Protein AF-A0A1E5WAN1-F1 (afdb_monomer)

Solvent-accessible surface area (backbone atoms only — not comparable to full-atom values): 12871 Å² total; per-residue (Å²): 108,74,72,58,58,69,66,59,82,78,87,83,89,83,81,78,90,82,65,56,76,66,57,52,52,53,52,49,51,52,51,54,52,52,52,52,51,51,52,51,51,53,49,54,51,49,53,53,51,55,49,53,49,52,52,51,49,50,56,49,60,66,46,46,59,60,50,54,54,50,53,50,51,52,50,50,53,50,51,52,53,50,51,53,49,51,52,52,53,53,51,49,52,51,53,52,50,53,50,54,52,51,52,49,52,56,55,53,70,70,60,84,78,80,87,79,92,76,89,83,82,91,80,91,84,88,78,82,86,85,91,84,92,83,92,85,93,85,91,91,81,85,87,76,84,82,71,86,83,81,85,85,83,89,84,91,81,82,91,78,90,58,96,67,59,78,69,51,70,82,46,33,6,74,86,74,63,75,42,64,40,78,44,73,51,80,92,56,88,80,46,38,28,20,94,88,108

Structure (mmCIF, N/CA/C/O backbone):
data_AF-A0A1E5WAN1-F1
#
_entry.id   AF-A0A1E5WAN1-F1
#
loop_
_atom_site.group_PDB
_atom_site.id
_atom_site.type_symbol
_atom_site.label_atom_id
_atom_site.label_alt_id
_atom_site.label_comp_id
_atom_site.label_asym_id
_atom_site.label_entity_id
_atom_site.label_seq_id
_atom_site.pdbx_PDB_ins_code
_atom_site.Cartn_x
_atom_site.Cartn_y
_atom_site.Cartn_z
_atom_site.occupancy
_atom_site.B_iso_or_equiv
_atom_site.auth_seq_id
_atom_site.auth_comp_id
_atom_site.auth_asym_id
_atom_site.auth_atom_id
_atom_site.pdbx_PDB_model_num
ATOM 1 N N . LEU A 1 1 ? -2.969 -9.216 35.213 1.00 51.25 1 LEU A N 1
ATOM 2 C CA . LEU A 1 1 ? -2.401 -8.823 36.526 1.00 51.25 1 LEU A CA 1
ATOM 3 C C . LEU A 1 1 ? -3.118 -7.622 37.157 1.00 51.25 1 LEU A C 1
ATOM 5 O O . LEU A 1 1 ? -3.708 -7.808 38.210 1.00 51.25 1 LEU A O 1
ATOM 9 N N . LEU A 1 2 ? -3.191 -6.450 36.512 1.00 51.94 2 LEU A N 1
ATOM 10 C CA . LEU A 1 2 ? -3.879 -5.254 37.057 1.00 51.94 2 LEU A CA 1
ATOM 11 C C . LEU A 1 2 ? -5.378 -5.450 37.383 1.00 51.94 2 LEU A C 1
ATOM 13 O O . LEU A 1 2 ? -5.850 -4.990 38.417 1.00 51.94 2 LEU A O 1
ATOM 17 N N . VAL A 1 3 ? -6.119 -6.199 36.559 1.00 60.06 3 VAL A N 1
ATOM 18 C CA . VAL A 1 3 ? -7.541 -6.521 36.822 1.00 60.06 3 VAL A CA 1
ATOM 19 C C . VAL A 1 3 ? -7.712 -7.471 38.018 1.00 60.06 3 VAL A C 1
ATOM 21 O O . VAL A 1 3 ? -8.696 -7.378 38.746 1.00 60.06 3 VAL A O 1
ATOM 24 N N . PHE A 1 4 ? -6.740 -8.356 38.256 1.00 53.84 4 PHE A N 1
ATOM 25 C CA . PHE A 1 4 ? -6.752 -9.294 39.384 1.00 53.84 4 PHE A CA 1
ATOM 26 C C . PHE A 1 4 ? -6.493 -8.571 40.714 1.00 53.84 4 PHE A C 1
ATOM 28 O O . PHE A 1 4 ? -7.180 -8.833 41.697 1.00 53.84 4 PHE A O 1
ATOM 35 N N . LEU A 1 5 ? -5.582 -7.591 40.713 1.00 57.91 5 LEU A N 1
ATOM 36 C CA . LEU A 1 5 ? -5.298 -6.735 41.870 1.00 57.91 5 LEU A CA 1
ATOM 37 C C . LEU A 1 5 ? -6.470 -5.801 42.221 1.00 57.91 5 LEU A C 1
ATOM 39 O O . LEU A 1 5 ? -6.699 -5.525 43.391 1.00 57.91 5 LEU A O 1
ATOM 43 N N . LEU A 1 6 ? -7.276 -5.366 41.242 1.00 57.50 6 LEU A N 1
ATOM 44 C CA . LEU A 1 6 ? -8.512 -4.619 41.522 1.00 57.50 6 LEU A CA 1
ATOM 45 C C . LEU A 1 6 ? -9.607 -5.478 42.185 1.00 57.50 6 LEU A C 1
ATOM 47 O O . LEU A 1 6 ? -10.469 -4.930 42.872 1.00 57.50 6 LEU A O 1
ATOM 51 N N . LEU A 1 7 ? -9.611 -6.795 41.953 1.00 57.25 7 LEU A N 1
ATOM 52 C CA . LEU A 1 7 ? -10.608 -7.732 42.489 1.00 57.25 7 LEU A CA 1
ATOM 53 C C . LEU A 1 7 ? -10.261 -8.225 43.899 1.00 57.25 7 LEU A C 1
ATOM 55 O O . LEU A 1 7 ? -11.170 -8.455 44.697 1.00 57.25 7 LEU A O 1
ATOM 59 N N . ALA A 1 8 ? -8.972 -8.347 44.216 1.00 56.50 8 ALA A N 1
ATOM 60 C CA . ALA A 1 8 ? -8.479 -8.667 45.550 1.00 56.50 8 ALA A CA 1
ATOM 61 C C . ALA A 1 8 ? -8.521 -7.411 46.437 1.00 56.50 8 ALA A C 1
ATOM 63 O O . ALA A 1 8 ? -7.510 -6.785 46.733 1.00 56.50 8 ALA A O 1
ATOM 64 N N . GLY A 1 9 ? -9.729 -6.991 46.821 1.00 54.91 9 GLY A N 1
ATOM 65 C CA . GLY A 1 9 ? -9.935 -6.006 47.881 1.00 54.91 9 GLY A CA 1
ATOM 66 C C . GLY A 1 9 ? -9.522 -6.588 49.232 1.00 54.91 9 GLY A C 1
ATOM 67 O O . GLY A 1 9 ? -10.379 -6.932 50.042 1.00 54.91 9 GLY A O 1
ATOM 68 N N . GLU A 1 10 ? -8.222 -6.740 49.453 1.00 61.19 10 GLU A N 1
ATOM 69 C CA . GLU A 1 10 ? -7.638 -7.138 50.727 1.00 61.19 10 GLU A CA 1
ATOM 70 C C . GLU A 1 10 ? -7.257 -5.883 51.508 1.00 61.19 10 GLU A C 1
ATOM 72 O O . GLU A 1 10 ? -6.439 -5.078 51.074 1.00 61.19 10 GLU A O 1
ATOM 77 N N . GLY A 1 11 ? -7.881 -5.704 52.670 1.00 58.00 11 GLY A N 1
ATOM 78 C CA . GLY A 1 11 ? -7.476 -4.672 53.616 1.00 58.00 11 GLY A CA 1
ATOM 79 C C . GLY A 1 11 ? -8.650 -4.034 54.329 1.00 58.00 11 GLY A C 1
ATOM 80 O O . GLY A 1 11 ? -9.044 -2.930 53.979 1.00 58.00 11 GLY A O 1
ATOM 81 N N . SER A 1 12 ? -9.217 -4.727 55.323 1.00 53.56 12 SER A N 1
ATOM 82 C CA . SER A 1 12 ? -9.884 -4.119 56.492 1.00 53.56 12 SER A CA 1
ATOM 83 C C . SER A 1 12 ? -10.384 -5.221 57.432 1.00 53.56 12 SER A C 1
ATOM 85 O O . SER A 1 12 ? -11.588 -5.457 57.545 1.00 53.56 12 SER A O 1
ATOM 87 N N . SER A 1 13 ? -9.454 -5.922 58.088 1.00 54.72 13 SER A N 1
ATOM 88 C CA . SER A 1 13 ? -9.771 -7.004 59.038 1.00 54.72 13 SER A CA 1
ATOM 89 C C . SER A 1 13 ? -9.620 -6.605 60.513 1.00 54.72 13 SER A C 1
ATOM 91 O O . SER A 1 13 ? -9.754 -7.469 61.369 1.00 54.72 13 SER A O 1
ATOM 93 N N . GLN A 1 14 ? -9.363 -5.331 60.848 1.00 54.41 14 GLN A N 1
ATOM 94 C CA . GLN A 1 14 ? -9.006 -4.940 62.227 1.00 54.41 14 GLN A CA 1
ATOM 95 C C . GLN A 1 14 ? -9.981 -4.002 62.974 1.00 54.41 14 GLN A C 1
ATOM 97 O O . GLN A 1 14 ? -9.650 -3.570 64.068 1.00 54.41 14 GLN A O 1
ATOM 102 N N . LEU A 1 15 ? -11.201 -3.720 62.483 1.00 53.56 15 LEU A N 1
ATOM 103 C CA . LEU A 1 15 ? -12.140 -2.816 63.198 1.00 53.56 15 LEU A CA 1
ATOM 104 C C . LEU A 1 15 ? -13.419 -3.453 63.783 1.00 53.56 15 LEU A C 1
ATOM 106 O O . LEU A 1 15 ? -14.264 -2.742 64.315 1.00 53.56 15 LEU A O 1
ATOM 110 N N . ALA A 1 16 ? -13.591 -4.777 63.744 1.00 54.47 16 ALA A N 1
ATOM 111 C CA . ALA A 1 16 ? -14.867 -5.421 64.105 1.00 54.47 16 ALA A CA 1
ATOM 112 C C . ALA A 1 16 ? -14.923 -6.033 65.526 1.00 54.47 16 ALA A C 1
ATOM 114 O O . ALA A 1 16 ? -15.564 -7.068 65.710 1.00 54.47 16 ALA A O 1
ATOM 115 N N . ALA A 1 17 ? -14.252 -5.445 66.523 1.00 55.56 17 ALA A N 1
ATOM 116 C CA . ALA A 1 17 ? -14.208 -5.995 67.889 1.00 55.56 17 ALA A CA 1
ATOM 117 C C . ALA A 1 17 ? -15.364 -5.541 68.814 1.00 55.56 17 ALA A C 1
ATOM 119 O O . ALA A 1 17 ? -15.494 -6.083 69.905 1.00 55.56 17 ALA A O 1
ATOM 120 N N . GLY A 1 18 ? -16.222 -4.597 68.393 1.00 59.31 18 GLY A N 1
ATOM 121 C CA . GLY A 1 18 ? -17.283 -4.023 69.247 1.00 59.31 18 GLY A CA 1
ATOM 122 C C . GLY A 1 18 ? -18.697 -3.958 68.651 1.00 59.31 18 GLY A C 1
ATOM 123 O O . GLY A 1 18 ? -19.560 -3.321 69.241 1.00 59.31 18 GLY A O 1
ATOM 124 N N . ALA A 1 19 ? -18.948 -4.568 67.488 1.00 62.84 19 ALA A N 1
ATOM 125 C CA . ALA A 1 19 ? -20.240 -4.494 66.793 1.00 62.84 19 ALA A CA 1
ATOM 126 C C . ALA A 1 19 ? -21.168 -5.664 67.176 1.00 62.84 19 ALA A C 1
ATOM 128 O O . ALA A 1 19 ? -20.695 -6.798 67.312 1.00 62.84 19 ALA A O 1
ATOM 129 N N . SER A 1 20 ? -22.477 -5.410 67.318 1.00 77.94 20 SER A N 1
ATOM 130 C CA . SER A 1 20 ? -23.472 -6.458 67.593 1.00 77.94 20 SER A CA 1
ATOM 131 C C . SER A 1 20 ? -23.489 -7.504 66.464 1.00 77.94 20 SER A C 1
ATOM 133 O O . SER A 1 20 ? -23.112 -7.202 65.330 1.00 77.94 20 SER A O 1
ATOM 135 N N . SER A 1 21 ? -23.913 -8.746 66.738 1.00 79.38 21 SER A N 1
ATOM 136 C CA . SER A 1 21 ? -23.963 -9.809 65.711 1.00 79.38 21 SER A CA 1
ATOM 137 C C . SER A 1 21 ? -24.711 -9.368 64.442 1.00 79.38 21 SER A C 1
ATOM 139 O O . SER A 1 21 ? -24.259 -9.661 63.339 1.00 79.38 21 SER A O 1
ATOM 141 N N . GLY A 1 22 ? -25.794 -8.593 64.587 1.00 81.88 22 GLY A N 1
ATOM 142 C CA . GLY A 1 22 ? -26.570 -8.073 63.457 1.00 81.88 22 GLY A CA 1
ATOM 143 C C . GLY A 1 22 ? -25.838 -7.009 62.626 1.00 81.88 22 GLY A C 1
ATOM 144 O O . GLY A 1 22 ? -25.968 -6.978 61.402 1.00 81.88 22 GLY A O 1
ATOM 145 N N . ASP A 1 23 ? -25.002 -6.177 63.249 1.00 84.94 23 ASP A N 1
ATOM 146 C CA . ASP A 1 23 ? -24.212 -5.157 62.539 1.00 84.94 23 ASP A CA 1
ATOM 147 C C . ASP A 1 23 ? -23.089 -5.781 61.695 1.00 84.94 23 ASP A C 1
ATOM 149 O O . ASP A 1 23 ? -22.698 -5.258 60.650 1.00 84.94 23 ASP A O 1
ATOM 153 N N . ARG A 1 24 ? -22.569 -6.938 62.120 1.00 85.44 24 ARG A N 1
ATOM 154 C CA . ARG A 1 24 ? -21.531 -7.672 61.377 1.00 85.44 24 ARG A CA 1
ATOM 155 C C . ARG A 1 24 ? -22.108 -8.345 60.132 1.00 85.44 24 ARG A C 1
ATOM 157 O O . ARG A 1 24 ? -21.486 -8.274 59.069 1.00 85.44 24 ARG A O 1
ATOM 164 N N . ASP A 1 25 ? -23.302 -8.921 60.240 1.00 89.56 25 ASP A N 1
ATOM 165 C CA . ASP A 1 25 ? -23.989 -9.585 59.126 1.00 89.56 25 ASP A CA 1
ATOM 166 C C . ASP A 1 25 ? -24.449 -8.586 58.057 1.00 89.56 25 ASP A C 1
ATOM 168 O O . ASP A 1 25 ? -24.251 -8.807 56.858 1.00 89.56 25 ASP A O 1
ATOM 172 N N . THR A 1 26 ? -24.987 -7.437 58.475 1.00 91.06 26 THR A N 1
ATOM 173 C CA . THR A 1 26 ? -25.382 -6.356 57.554 1.00 91.06 26 THR A CA 1
ATOM 174 C C . THR A 1 26 ? -24.179 -5.773 56.812 1.00 91.06 26 THR A C 1
ATOM 176 O O . THR A 1 26 ? -24.228 -5.587 55.592 1.00 91.06 26 THR A O 1
ATOM 179 N N . LEU A 1 27 ? -23.057 -5.558 57.505 1.00 90.75 27 LEU A N 1
ATOM 180 C CA . LEU A 1 27 ? -21.816 -5.073 56.901 1.00 90.75 27 LEU A CA 1
ATOM 181 C C . LEU A 1 27 ? -21.216 -6.083 55.910 1.00 90.75 27 LEU A C 1
ATOM 183 O O . LEU A 1 27 ? -20.713 -5.689 54.852 1.00 90.75 27 LEU A O 1
ATOM 187 N N . LEU A 1 28 ? -21.291 -7.386 56.202 1.00 91.56 28 LEU A N 1
ATOM 188 C CA . LEU A 1 28 ? -20.877 -8.431 55.264 1.00 91.56 28 LEU A CA 1
ATOM 189 C C . LEU A 1 28 ? -21.785 -8.452 54.025 1.00 91.56 28 LEU A C 1
ATOM 191 O O . LEU A 1 28 ? -21.285 -8.481 52.897 1.00 91.56 28 LEU A O 1
ATOM 195 N N . ALA A 1 29 ? -23.104 -8.359 54.209 1.00 92.69 29 ALA A N 1
ATOM 196 C CA . ALA A 1 29 ? -24.064 -8.296 53.111 1.00 92.69 29 ALA A CA 1
ATOM 197 C C . ALA A 1 29 ? -23.782 -7.098 52.186 1.00 92.69 29 ALA A C 1
ATOM 199 O O . ALA A 1 29 ? -23.624 -7.284 50.977 1.00 92.69 29 ALA A O 1
ATOM 200 N N . LEU A 1 30 ? -23.590 -5.899 52.744 1.00 93.19 30 LEU A N 1
ATOM 201 C CA . LEU A 1 30 ? -23.217 -4.689 51.998 1.00 93.19 30 LEU A CA 1
ATOM 202 C C . LEU A 1 30 ? -21.913 -4.871 51.203 1.00 93.19 30 LEU A C 1
ATOM 204 O O . LEU A 1 30 ? -21.869 -4.561 50.010 1.00 93.19 30 LEU A O 1
ATOM 208 N N . LYS A 1 31 ? -20.868 -5.445 51.815 1.00 92.62 31 LYS A N 1
ATOM 209 C CA . LYS A 1 31 ? -19.593 -5.737 51.130 1.00 92.62 31 LYS A CA 1
ATOM 210 C C . LYS A 1 31 ? -19.766 -6.711 49.965 1.00 92.62 31 LYS A C 1
ATOM 212 O O . LYS A 1 31 ? -19.189 -6.499 48.896 1.00 92.62 31 LYS A O 1
ATOM 217 N N . THR A 1 32 ? -20.565 -7.766 50.133 1.00 94.56 32 THR A N 1
ATOM 218 C CA . THR A 1 32 ? -20.807 -8.734 49.049 1.00 94.56 32 THR A CA 1
ATOM 219 C C . THR A 1 32 ? -21.579 -8.113 47.886 1.00 94.56 32 THR A C 1
ATOM 221 O O . THR A 1 32 ? -21.249 -8.376 46.728 1.00 94.56 32 THR A O 1
ATOM 224 N N . VAL A 1 33 ? -22.558 -7.247 48.165 1.00 94.00 33 VAL A N 1
ATOM 225 C CA . VAL A 1 33 ? -23.310 -6.515 47.136 1.00 94.00 33 VAL A CA 1
ATOM 226 C C . VAL A 1 33 ? -22.396 -5.541 46.390 1.00 94.00 33 VAL A C 1
ATOM 228 O O . VAL A 1 33 ? -22.379 -5.558 45.159 1.00 94.00 33 VAL A O 1
ATOM 231 N N . ALA A 1 34 ? -21.566 -4.773 47.103 1.00 94.19 34 ALA A N 1
ATOM 232 C CA . ALA A 1 34 ? -20.591 -3.863 46.499 1.00 94.19 34 ALA A CA 1
ATOM 233 C C . ALA A 1 34 ? -19.568 -4.602 45.615 1.00 94.19 34 ALA A C 1
ATOM 235 O O . ALA A 1 34 ? -19.303 -4.189 44.484 1.00 94.19 34 ALA A O 1
ATOM 236 N N . SER A 1 35 ? -19.044 -5.743 46.079 1.00 94.00 35 SER A N 1
ATOM 237 C CA . SER A 1 35 ? -18.129 -6.589 45.299 1.00 94.00 35 SER A CA 1
ATOM 238 C C . SER A 1 35 ? -18.791 -7.144 44.029 1.00 94.00 35 SER A C 1
ATOM 240 O O . SER A 1 35 ? -18.214 -7.076 42.940 1.00 94.00 35 SER A O 1
ATOM 242 N N . ARG A 1 36 ? -20.044 -7.617 44.118 1.00 96.12 36 ARG A N 1
ATOM 243 C CA . ARG A 1 36 ? -20.811 -8.077 42.945 1.00 96.12 36 ARG A CA 1
ATOM 244 C C . ARG A 1 36 ? -21.082 -6.946 41.953 1.00 96.12 36 ARG A C 1
ATOM 246 O O . ARG A 1 36 ? -20.956 -7.177 40.751 1.00 96.12 36 ARG A O 1
ATOM 253 N N . ALA A 1 37 ? -21.427 -5.749 42.427 1.00 95.00 37 ALA A N 1
ATOM 254 C CA . ALA A 1 37 ? -21.648 -4.583 41.574 1.00 95.00 37 ALA A CA 1
ATOM 255 C C . ALA A 1 37 ? -20.367 -4.194 40.818 1.00 95.00 37 ALA A C 1
ATOM 257 O O . ALA A 1 37 ? -20.388 -4.087 39.591 1.00 95.00 37 ALA A O 1
ATOM 258 N N . ARG A 1 38 ? -19.229 -4.110 41.522 1.00 95.38 38 ARG A N 1
ATOM 259 C CA . ARG A 1 38 ? -17.917 -3.837 40.914 1.00 95.38 38 ARG A CA 1
ATOM 260 C C . ARG A 1 38 ? -17.530 -4.902 39.890 1.00 95.38 38 ARG A C 1
ATOM 262 O O . ARG A 1 38 ? -17.105 -4.563 38.791 1.00 95.38 38 ARG A O 1
ATOM 269 N N . LYS A 1 39 ? -17.733 -6.188 40.202 1.00 96.50 39 LYS A N 1
ATOM 270 C CA . LYS A 1 39 ? -17.458 -7.290 39.266 1.00 96.50 39 LYS A CA 1
ATOM 271 C C . LYS A 1 39 ? -18.295 -7.175 37.991 1.00 96.50 39 LYS A C 1
ATOM 273 O O . LYS A 1 39 ? -17.742 -7.314 36.905 1.00 96.50 39 LYS A O 1
ATOM 278 N N . ARG A 1 40 ? -19.595 -6.882 38.107 1.00 96.75 40 ARG A N 1
ATOM 279 C CA . ARG A 1 40 ? -20.484 -6.672 36.950 1.00 96.75 40 ARG A CA 1
ATOM 280 C C . ARG A 1 40 ? -20.050 -5.471 36.112 1.00 96.75 40 ARG A C 1
ATOM 282 O O . ARG A 1 40 ? -20.015 -5.578 34.892 1.00 96.75 40 ARG A O 1
ATOM 289 N N . GLN A 1 41 ? -19.660 -4.369 36.751 1.00 96.69 41 GLN A N 1
ATOM 290 C CA . GLN A 1 41 ? -19.143 -3.191 36.056 1.00 96.69 41 GLN A CA 1
ATOM 291 C C . GLN A 1 41 ? -17.843 -3.504 35.303 1.00 96.69 41 GLN A C 1
ATOM 293 O O . GLN A 1 41 ? -17.733 -3.198 34.120 1.00 96.69 41 GLN A O 1
ATOM 298 N N . CYS A 1 42 ? -16.882 -4.178 35.943 1.00 96.75 42 CYS A N 1
ATOM 299 C CA . CYS A 1 42 ? -15.645 -4.598 35.286 1.00 96.75 42 CYS A CA 1
ATOM 300 C C . CYS A 1 42 ? -15.907 -5.567 34.125 1.00 96.75 42 CYS A C 1
ATOM 302 O O . CYS A 1 42 ? -15.280 -5.437 33.080 1.00 96.75 42 CYS A O 1
ATOM 304 N N . GLN A 1 43 ? -16.837 -6.512 34.283 1.00 97.88 43 GLN A N 1
ATOM 305 C CA . GLN A 1 43 ? -17.231 -7.430 33.212 1.00 97.88 43 GLN A CA 1
ATOM 306 C C . GLN A 1 43 ? -17.866 -6.685 32.036 1.00 97.88 43 GLN A C 1
ATOM 308 O O . GLN A 1 43 ? -17.476 -6.925 30.899 1.00 97.88 43 GLN A O 1
ATOM 313 N N . ALA A 1 44 ? -18.779 -5.746 32.294 1.00 97.75 44 ALA A N 1
ATOM 314 C CA . ALA A 1 44 ? -19.397 -4.938 31.248 1.00 97.75 44 ALA A CA 1
ATOM 315 C C . ALA A 1 44 ? -18.351 -4.123 30.469 1.00 97.75 44 ALA A C 1
ATOM 317 O O . ALA A 1 44 ? -18.332 -4.161 29.240 1.00 97.75 44 ALA A O 1
ATOM 318 N N . LEU A 1 45 ? -17.431 -3.457 31.177 1.00 97.94 45 LEU A N 1
ATOM 319 C CA . LEU A 1 45 ? -16.330 -2.718 30.554 1.00 97.94 45 LEU A CA 1
ATOM 320 C C . LEU A 1 45 ? -15.402 -3.641 29.753 1.00 97.94 45 LEU A C 1
ATOM 322 O O . LEU A 1 45 ? -15.040 -3.310 28.627 1.00 97.94 45 LEU A O 1
ATOM 326 N N . ALA A 1 46 ? -15.062 -4.817 30.288 1.00 97.88 46 ALA A N 1
ATOM 327 C CA . ALA A 1 46 ? -14.238 -5.800 29.589 1.00 97.88 46 ALA A CA 1
ATOM 328 C C . ALA A 1 46 ? -14.921 -6.327 28.317 1.00 97.88 46 ALA A C 1
ATOM 330 O O . ALA A 1 46 ? -14.263 -6.474 27.291 1.00 97.88 46 ALA A O 1
ATOM 331 N N . CYS A 1 47 ? -16.235 -6.568 28.348 1.00 98.00 47 CYS A N 1
ATOM 332 C CA . CYS A 1 47 ? -16.998 -6.984 27.172 1.00 98.00 47 CYS A CA 1
ATOM 333 C C . CYS A 1 47 ? -16.993 -5.912 26.076 1.00 98.00 47 CYS A C 1
ATOM 335 O O . CYS A 1 47 ? -16.776 -6.242 24.910 1.00 98.00 47 CYS A O 1
ATOM 337 N N . VAL A 1 48 ? -17.200 -4.641 26.442 1.00 98.25 48 VAL A N 1
ATOM 338 C CA . VAL A 1 48 ? -17.155 -3.519 25.491 1.00 98.25 48 VAL A CA 1
ATOM 339 C C . VAL A 1 48 ? -15.751 -3.367 24.906 1.00 98.25 48 VAL A C 1
ATOM 341 O O . VAL A 1 48 ? -15.611 -3.321 23.687 1.00 98.25 48 VAL A O 1
ATOM 344 N N . ALA A 1 49 ? -14.712 -3.372 25.747 1.00 98.25 49 ALA A N 1
ATOM 345 C CA . ALA A 1 49 ? -13.324 -3.287 25.298 1.00 98.25 49 ALA A CA 1
ATOM 346 C C . ALA A 1 49 ? -12.951 -4.446 24.360 1.00 98.25 49 ALA A C 1
ATOM 348 O O . ALA A 1 49 ? -12.386 -4.219 23.296 1.00 98.25 49 ALA A O 1
ATOM 349 N N . ALA A 1 50 ? -13.327 -5.682 24.701 1.00 98.19 50 ALA A N 1
ATOM 350 C CA . ALA A 1 50 ? -13.056 -6.848 23.866 1.00 98.19 50 ALA A CA 1
ATOM 351 C C . ALA A 1 50 ? -13.781 -6.789 22.513 1.00 98.19 50 ALA A C 1
ATOM 353 O O . ALA A 1 50 ? -13.248 -7.267 21.516 1.00 98.19 50 ALA A O 1
ATOM 354 N N . ARG A 1 51 ? -14.994 -6.223 22.462 1.00 98.38 51 ARG A N 1
ATOM 355 C CA . ARG A 1 51 ? -15.716 -6.039 21.197 1.00 98.38 51 ARG A CA 1
ATOM 356 C C . ARG A 1 51 ? -15.023 -5.004 20.312 1.00 98.38 51 ARG A C 1
ATOM 358 O O . ARG A 1 51 ? -14.774 -5.304 19.153 1.00 98.38 51 ARG A O 1
ATOM 365 N N . LEU A 1 52 ? -14.656 -3.855 20.877 1.00 98.62 52 LEU A N 1
ATOM 366 C CA . LEU A 1 52 ? -13.946 -2.800 20.151 1.00 98.62 52 LEU A CA 1
ATOM 367 C C . LEU A 1 52 ? -12.587 -3.276 19.628 1.00 98.62 52 LEU A C 1
ATOM 369 O O . LEU A 1 52 ? -12.245 -2.984 18.490 1.00 98.62 52 LEU A O 1
ATOM 373 N N . LEU A 1 53 ? 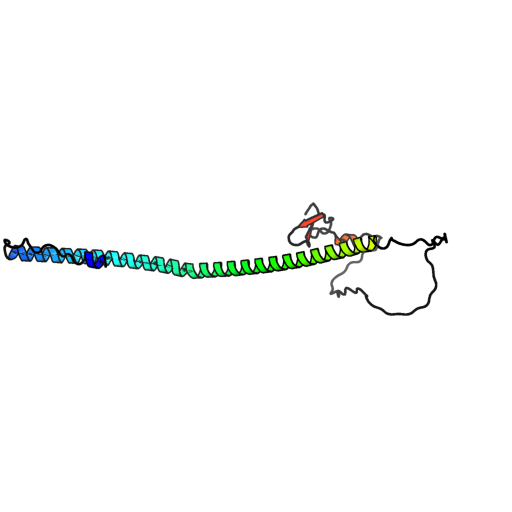-11.834 -4.043 20.425 1.00 98.44 53 LEU A N 1
ATOM 374 C CA . LEU A 1 53 ? -10.569 -4.629 19.974 1.00 98.44 53 LEU A CA 1
ATOM 375 C C . LEU A 1 53 ? -10.780 -5.551 18.773 1.00 98.44 53 LEU A C 1
ATOM 377 O O . LEU A 1 53 ? -10.103 -5.379 17.772 1.00 98.44 53 LEU A O 1
ATOM 381 N N . ARG A 1 54 ? -11.781 -6.441 18.814 1.00 98.50 54 ARG A N 1
ATOM 382 C CA . ARG A 1 54 ? -12.097 -7.314 17.671 1.00 98.50 54 ARG A CA 1
ATOM 383 C C . ARG A 1 54 ? -12.535 -6.544 16.426 1.00 98.50 54 ARG A C 1
ATOM 385 O O . ARG A 1 54 ? -12.196 -6.951 15.324 1.00 98.50 54 ARG A O 1
ATOM 392 N N . GLU A 1 55 ? -13.292 -5.460 16.587 1.00 98.62 55 GLU A N 1
ATOM 393 C CA . GLU A 1 55 ? -13.674 -4.587 15.470 1.00 98.62 55 GLU A CA 1
ATOM 394 C C . GLU A 1 55 ? -12.435 -3.925 14.848 1.00 98.62 55 GLU A C 1
ATOM 396 O O . GLU A 1 55 ? -12.263 -3.975 13.633 1.00 98.62 55 GLU A O 1
ATOM 401 N N . LYS A 1 56 ? -11.530 -3.376 15.671 1.00 98.56 56 LYS A N 1
ATOM 402 C CA . LYS A 1 56 ? -10.258 -2.814 15.191 1.00 98.56 56 LYS A CA 1
ATOM 403 C C . LYS A 1 56 ? -9.364 -3.877 14.545 1.00 98.56 56 LYS A C 1
ATOM 405 O O . LYS A 1 56 ? -8.792 -3.613 13.495 1.00 98.56 56 LYS A O 1
ATOM 410 N N . ASP A 1 57 ? -9.262 -5.068 15.130 1.00 98.44 57 ASP A N 1
ATOM 411 C CA . ASP A 1 57 ? -8.476 -6.173 14.573 1.00 98.44 57 ASP A CA 1
ATOM 412 C C . ASP A 1 57 ? -9.023 -6.598 13.205 1.00 98.44 57 ASP A C 1
ATOM 414 O O . ASP A 1 57 ? -8.252 -6.752 12.264 1.00 98.44 57 ASP A O 1
ATOM 418 N N . ALA A 1 58 ? -10.349 -6.683 13.049 1.00 98.38 58 ALA A N 1
ATOM 419 C CA . ALA A 1 58 ? -10.980 -6.984 11.766 1.00 98.38 58 ALA A CA 1
ATOM 420 C C . ALA A 1 58 ? -10.750 -5.881 10.716 1.00 98.38 58 ALA A C 1
ATOM 422 O O . ALA A 1 58 ? -10.515 -6.188 9.547 1.00 98.38 58 ALA A O 1
ATOM 423 N N . GLU A 1 59 ? -10.779 -4.602 11.113 1.00 98.38 59 GLU A N 1
ATOM 424 C CA . GLU A 1 59 ? -10.407 -3.482 10.234 1.00 98.38 59 GLU A CA 1
ATOM 425 C C . GLU A 1 59 ? -8.942 -3.591 9.773 1.00 98.38 59 GLU A C 1
ATOM 427 O O . GLU A 1 59 ? -8.646 -3.393 8.592 1.00 98.38 59 GLU A O 1
ATOM 432 N N . LEU A 1 60 ? -8.024 -3.949 10.680 1.00 98.19 60 LEU A N 1
ATOM 433 C CA . LEU A 1 60 ? -6.613 -4.167 10.350 1.00 98.19 60 LEU A CA 1
ATOM 434 C C . LEU A 1 60 ? -6.431 -5.373 9.423 1.00 98.19 60 LEU A C 1
ATOM 436 O O . LEU A 1 60 ? -5.715 -5.273 8.428 1.00 98.19 60 LEU A O 1
ATOM 440 N N . ASP A 1 61 ? -7.086 -6.493 9.718 1.00 98.38 61 ASP A N 1
ATOM 441 C CA . ASP A 1 61 ? -7.034 -7.711 8.909 1.00 98.38 61 ASP A CA 1
ATOM 442 C C . ASP A 1 61 ? -7.561 -7.470 7.491 1.00 98.38 61 ASP A C 1
ATOM 444 O O . ASP A 1 61 ? -6.961 -7.944 6.528 1.00 98.38 61 ASP A O 1
ATOM 448 N N . ALA A 1 62 ? -8.622 -6.671 7.340 1.00 98.31 62 ALA A N 1
ATOM 449 C CA . ALA A 1 62 ? -9.148 -6.279 6.036 1.00 98.31 62 ALA A CA 1
ATOM 450 C C . ALA A 1 62 ? -8.189 -5.358 5.254 1.00 98.31 62 ALA A C 1
ATOM 452 O O . ALA A 1 62 ? -8.135 -5.425 4.024 1.00 98.31 62 ALA A O 1
ATOM 453 N N . ALA A 1 63 ? -7.411 -4.516 5.941 1.00 98.31 63 ALA A N 1
ATOM 454 C CA . ALA A 1 63 ? -6.448 -3.610 5.311 1.00 98.31 63 ALA A CA 1
ATOM 455 C C . ALA A 1 63 ? -5.126 -4.296 4.904 1.00 98.31 63 ALA A C 1
ATOM 457 O O . ALA A 1 63 ? -4.500 -3.892 3.920 1.00 98.31 63 ALA A O 1
ATOM 458 N N . ARG A 1 64 ? -4.706 -5.349 5.620 1.00 98.44 64 ARG A N 1
ATOM 459 C CA . ARG A 1 64 ? -3.459 -6.100 5.363 1.00 98.44 64 ARG A CA 1
ATOM 460 C C . ARG A 1 64 ? -3.286 -6.628 3.932 1.00 98.44 64 ARG A C 1
ATOM 462 O O . ARG A 1 64 ? -2.215 -6.385 3.378 1.00 98.44 64 ARG A O 1
ATOM 469 N N . PRO A 1 65 ? -4.259 -7.316 3.300 1.00 98.62 65 PRO A N 1
ATOM 470 C CA . PRO A 1 65 ? -4.065 -7.843 1.948 1.00 98.62 65 PRO A CA 1
ATOM 471 C C . PRO A 1 65 ? -3.830 -6.719 0.936 1.00 98.62 65 PRO A C 1
ATOM 473 O O . PRO A 1 65 ? -2.928 -6.809 0.110 1.00 98.62 65 PRO A O 1
ATOM 476 N N . ARG A 1 66 ? -4.563 -5.604 1.057 1.00 98.19 66 ARG A N 1
ATOM 477 C CA . ARG A 1 66 ? -4.372 -4.445 0.178 1.00 98.19 66 ARG A CA 1
ATOM 478 C C . ARG A 1 66 ? -2.997 -3.804 0.360 1.00 98.19 66 ARG A C 1
ATOM 480 O O . ARG A 1 66 ? -2.414 -3.363 -0.626 1.00 98.19 66 ARG A O 1
ATOM 487 N N . ALA A 1 67 ? -2.489 -3.733 1.590 1.00 98.31 67 ALA A N 1
ATOM 488 C CA . ALA A 1 67 ? -1.136 -3.250 1.852 1.00 98.31 67 ALA A CA 1
ATOM 489 C C . ALA A 1 67 ? -0.079 -4.167 1.209 1.00 98.31 67 ALA A C 1
ATOM 491 O O . ALA A 1 67 ? 0.785 -3.675 0.486 1.00 98.31 67 ALA A O 1
ATOM 492 N N . ALA A 1 68 ? -0.209 -5.487 1.377 1.00 98.62 68 ALA A N 1
ATOM 493 C CA . ALA A 1 68 ? 0.697 -6.469 0.779 1.00 98.62 68 ALA A CA 1
ATOM 494 C C . ALA A 1 68 ? 0.701 -6.408 -0.762 1.00 98.62 68 ALA A C 1
ATOM 496 O O . ALA A 1 68 ? 1.765 -6.407 -1.380 1.00 98.62 68 ALA A O 1
ATOM 497 N N . ASP A 1 69 ? -0.472 -6.270 -1.388 1.00 98.62 69 ASP A N 1
ATOM 498 C CA . ASP A 1 69 ? -0.592 -6.108 -2.843 1.00 98.62 69 ASP A CA 1
ATOM 499 C C . ASP A 1 69 ? 0.126 -4.850 -3.351 1.00 98.62 69 ASP A C 1
ATOM 501 O O . ASP A 1 69 ? 0.721 -4.847 -4.431 1.00 98.62 69 ASP A O 1
ATOM 505 N N . LEU A 1 70 ? 0.049 -3.748 -2.599 1.00 98.81 70 LEU A N 1
ATOM 506 C CA . LEU A 1 70 ? 0.723 -2.501 -2.958 1.00 98.81 70 LEU A CA 1
ATOM 507 C C . LEU A 1 70 ? 2.243 -2.620 -2.803 1.00 98.81 70 LEU A C 1
ATOM 509 O O . LEU A 1 70 ? 2.971 -2.139 -3.669 1.00 98.81 70 LEU A O 1
ATOM 513 N N . GLU A 1 71 ? 2.727 -3.290 -1.759 1.00 98.81 71 GLU A N 1
ATOM 514 C CA . GLU A 1 71 ? 4.155 -3.575 -1.579 1.00 98.81 71 GLU A CA 1
ATOM 515 C C . GLU A 1 71 ? 4.715 -4.459 -2.700 1.00 98.81 71 GLU A C 1
ATOM 517 O O . GLU A 1 71 ? 5.809 -4.197 -3.205 1.00 98.81 71 GLU A O 1
ATOM 522 N N . GLU A 1 72 ? 3.958 -5.468 -3.139 1.00 98.81 72 GLU A N 1
ATOM 523 C CA . GLU A 1 72 ? 4.319 -6.303 -4.287 1.00 98.81 72 GLU A CA 1
ATOM 524 C C . GLU A 1 72 ? 4.456 -5.469 -5.565 1.00 98.81 72 GLU A C 1
ATOM 526 O O . GLU A 1 72 ? 5.484 -5.523 -6.240 1.00 98.81 72 GLU A O 1
ATOM 531 N N . ARG A 1 73 ? 3.460 -4.625 -5.856 1.00 98.75 73 ARG A N 1
ATOM 532 C CA . ARG A 1 73 ? 3.480 -3.728 -7.024 1.00 98.75 73 ARG A CA 1
ATOM 533 C C . ARG A 1 73 ? 4.644 -2.743 -6.974 1.00 98.75 73 ARG A C 1
ATOM 535 O O . ARG A 1 73 ? 5.271 -2.488 -7.999 1.00 98.75 73 ARG A O 1
ATOM 542 N N . LEU A 1 74 ? 4.957 -2.207 -5.794 1.00 98.88 74 LEU A N 1
ATOM 543 C CA . LEU A 1 74 ? 6.121 -1.341 -5.603 1.00 98.88 74 LEU A CA 1
ATOM 544 C C . LEU A 1 74 ? 7.426 -2.090 -5.883 1.00 98.88 74 LEU A C 1
ATOM 546 O O . LEU A 1 74 ? 8.315 -1.542 -6.535 1.00 98.88 74 LEU A O 1
ATOM 550 N N . ARG A 1 75 ? 7.541 -3.347 -5.442 1.00 98.88 75 ARG A N 1
ATOM 551 C CA . ARG A 1 75 ? 8.727 -4.173 -5.697 1.00 98.88 75 ARG A CA 1
ATOM 552 C C . ARG A 1 75 ? 8.895 -4.494 -7.180 1.00 98.88 75 ARG A C 1
ATOM 554 O O . ARG A 1 75 ? 10.008 -4.387 -7.688 1.00 98.88 75 ARG A O 1
ATOM 561 N N . GLN A 1 76 ? 7.806 -4.827 -7.871 1.00 98.88 76 GLN A N 1
ATOM 562 C CA . GLN A 1 76 ? 7.794 -5.068 -9.317 1.00 98.88 76 GLN A CA 1
ATOM 563 C C . GLN A 1 76 ? 8.229 -3.818 -10.088 1.00 98.88 76 GLN A C 1
ATOM 565 O O . GLN A 1 76 ? 9.201 -3.871 -10.838 1.00 98.88 76 GLN A O 1
ATOM 570 N N . ALA A 1 77 ? 7.609 -2.667 -9.813 1.00 98.81 77 ALA A N 1
ATOM 571 C CA . ALA A 1 77 ? 7.975 -1.400 -10.445 1.00 98.81 77 ALA A CA 1
ATOM 572 C C . ALA A 1 77 ? 9.438 -1.002 -10.165 1.00 98.81 77 ALA A C 1
ATOM 574 O O . ALA A 1 77 ? 10.131 -0.475 -11.039 1.00 98.81 77 ALA A O 1
ATOM 575 N N . ALA A 1 78 ? 9.943 -1.273 -8.956 1.00 98.75 78 ALA A N 1
ATOM 576 C CA . ALA A 1 78 ? 11.342 -1.033 -8.618 1.00 98.75 78 ALA A CA 1
ATOM 577 C C . ALA A 1 78 ? 12.296 -1.947 -9.406 1.00 98.75 78 ALA A C 1
ATOM 579 O O . ALA A 1 78 ? 13.317 -1.460 -9.900 1.00 98.75 78 ALA A O 1
ATOM 580 N N . ALA A 1 79 ? 11.967 -3.235 -9.546 1.00 98.88 79 ALA A N 1
ATOM 581 C CA . ALA A 1 79 ? 12.749 -4.199 -10.319 1.00 98.88 79 ALA A CA 1
ATOM 582 C C . ALA A 1 79 ? 12.764 -3.848 -11.815 1.00 98.88 79 ALA A C 1
ATOM 584 O O . ALA A 1 79 ? 13.833 -3.797 -12.423 1.00 98.88 79 ALA A O 1
ATOM 585 N N . GLU A 1 80 ? 11.609 -3.503 -12.387 1.00 98.81 80 GLU A N 1
ATOM 586 C CA . GLU A 1 80 ? 11.501 -3.001 -13.761 1.00 98.81 80 GLU A CA 1
ATOM 587 C C . GLU A 1 80 ? 12.348 -1.740 -13.948 1.00 98.81 80 GLU A C 1
ATOM 589 O O . GLU A 1 80 ? 13.167 -1.662 -14.862 1.00 98.81 80 GLU A O 1
ATOM 594 N N . GLY A 1 81 ? 12.231 -0.767 -13.039 1.00 98.69 81 GLY A N 1
ATOM 595 C CA . GLY A 1 81 ? 13.034 0.453 -13.082 1.00 98.69 81 GLY A CA 1
ATOM 596 C C . GLY A 1 81 ? 14.542 0.186 -13.025 1.00 98.69 81 GLY A C 1
ATOM 597 O O . GLY A 1 81 ? 15.315 0.886 -13.679 1.00 98.69 81 GLY A O 1
ATOM 598 N N . GLN A 1 82 ? 14.983 -0.822 -12.268 1.00 98.81 82 GLN A N 1
ATOM 599 C CA . GLN A 1 82 ? 16.386 -1.249 -12.245 1.00 98.81 82 GLN A CA 1
ATOM 600 C C . GLN A 1 82 ? 16.805 -1.910 -13.562 1.00 98.81 82 GLN A C 1
ATOM 602 O O . GLN A 1 82 ? 17.873 -1.579 -14.073 1.00 98.81 82 GLN A O 1
ATOM 607 N N . ALA A 1 83 ? 15.968 -2.773 -14.142 1.00 98.81 83 ALA A N 1
ATOM 608 C CA . ALA A 1 83 ? 16.236 -3.405 -15.432 1.00 98.81 83 ALA A CA 1
ATOM 609 C C . ALA A 1 83 ? 16.377 -2.364 -16.555 1.00 98.81 83 ALA A C 1
ATOM 611 O O . ALA A 1 83 ? 17.348 -2.398 -17.314 1.00 98.81 83 ALA A O 1
ATOM 612 N N . TRP A 1 84 ? 15.473 -1.379 -16.605 1.00 98.75 84 TRP A N 1
ATOM 613 C CA . TRP A 1 84 ? 15.543 -0.282 -17.573 1.00 98.75 84 TRP A CA 1
ATOM 614 C C . TRP A 1 84 ? 16.801 0.570 -17.405 1.00 98.75 84 TRP A C 1
ATOM 616 O O . TRP A 1 84 ? 17.446 0.910 -18.398 1.00 98.75 84 TRP A O 1
ATOM 626 N N . ARG A 1 85 ? 17.196 0.881 -16.162 1.00 98.81 85 ARG A N 1
ATOM 627 C CA . ARG A 1 85 ? 18.469 1.570 -15.892 1.00 98.81 85 ARG A CA 1
ATOM 628 C C . ARG A 1 85 ? 19.668 0.743 -1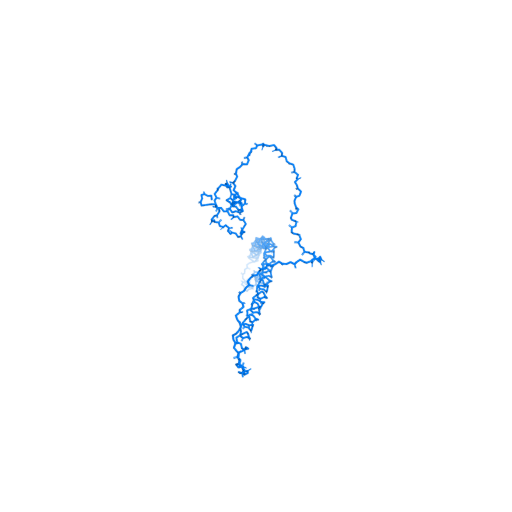6.346 1.00 98.81 85 ARG A C 1
ATOM 630 O O . ARG A 1 85 ? 20.556 1.293 -16.984 1.00 98.81 85 ARG A O 1
ATOM 637 N N . GLY A 1 86 ? 19.674 -0.561 -16.072 1.00 98.75 86 GLY A N 1
ATOM 638 C CA . GLY A 1 86 ? 20.726 -1.468 -16.531 1.00 98.75 86 GLY A CA 1
ATOM 639 C C . GLY A 1 86 ? 20.874 -1.445 -18.051 1.00 98.75 86 GLY A C 1
ATOM 640 O O . GLY A 1 86 ? 21.976 -1.230 -18.553 1.00 98.75 86 GLY A O 1
ATOM 641 N N . LEU A 1 87 ? 19.761 -1.560 -18.782 1.00 98.81 87 LEU A N 1
ATOM 642 C CA . LEU A 1 87 ? 19.761 -1.475 -20.243 1.00 98.81 87 LEU A CA 1
ATOM 643 C C . LEU A 1 87 ? 20.300 -0.123 -20.734 1.00 98.81 87 LEU A C 1
ATOM 645 O O . LEU A 1 87 ? 21.146 -0.084 -21.627 1.00 98.81 87 LEU A O 1
ATOM 649 N N . ALA A 1 88 ? 19.866 0.981 -20.122 1.00 98.75 88 ALA A N 1
ATOM 650 C CA . ALA A 1 88 ? 20.367 2.311 -20.456 1.00 98.75 88 ALA A CA 1
ATOM 651 C C . ALA A 1 88 ? 21.887 2.425 -20.245 1.00 98.75 88 ALA A C 1
ATOM 653 O O . ALA A 1 88 ? 22.578 2.890 -21.146 1.00 98.75 88 ALA A O 1
ATOM 654 N N . CYS A 1 89 ? 22.420 1.927 -19.124 1.00 98.81 89 CYS A N 1
ATOM 655 C CA . CYS A 1 89 ? 23.861 1.914 -18.859 1.00 98.81 89 CYS A CA 1
ATOM 656 C C . CYS A 1 89 ? 24.633 1.038 -19.858 1.00 98.81 89 CYS A C 1
ATOM 658 O O . CYS A 1 89 ? 25.711 1.421 -20.305 1.00 98.81 89 CYS A O 1
ATOM 660 N N . THR A 1 90 ? 24.095 -0.122 -20.254 1.00 98.75 90 THR A N 1
ATOM 661 C CA . THR A 1 90 ? 24.738 -0.948 -21.292 1.00 98.75 90 THR A CA 1
ATOM 662 C C . THR A 1 90 ? 24.744 -0.251 -22.650 1.00 98.75 90 THR A C 1
ATOM 664 O O . THR A 1 90 ? 25.770 -0.245 -23.328 1.00 98.75 9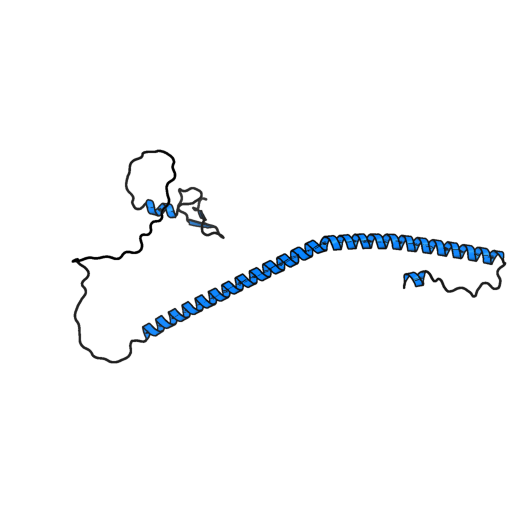0 THR A O 1
ATOM 667 N N . ASN A 1 91 ? 23.644 0.413 -23.018 1.00 98.75 91 ASN A N 1
ATOM 668 C CA . ASN A 1 91 ? 23.560 1.197 -24.249 1.00 98.75 91 ASN A CA 1
ATOM 669 C C . ASN A 1 91 ? 24.536 2.379 -24.224 1.00 98.75 91 ASN A C 1
ATOM 671 O O . ASN A 1 91 ? 25.186 2.663 -25.228 1.00 98.75 91 ASN A O 1
ATOM 675 N N . GLU A 1 92 ? 24.672 3.044 -23.077 1.00 98.81 92 GLU A N 1
ATOM 676 C CA . GLU A 1 92 ? 25.650 4.109 -22.862 1.00 98.81 92 GLU A CA 1
ATOM 677 C C . GLU A 1 92 ? 27.085 3.594 -23.040 1.00 98.81 92 GLU A C 1
ATOM 679 O O . GLU A 1 92 ? 27.860 4.196 -23.782 1.00 98.81 92 GLU A O 1
ATOM 684 N N . ALA A 1 93 ? 27.427 2.445 -22.450 1.00 98.69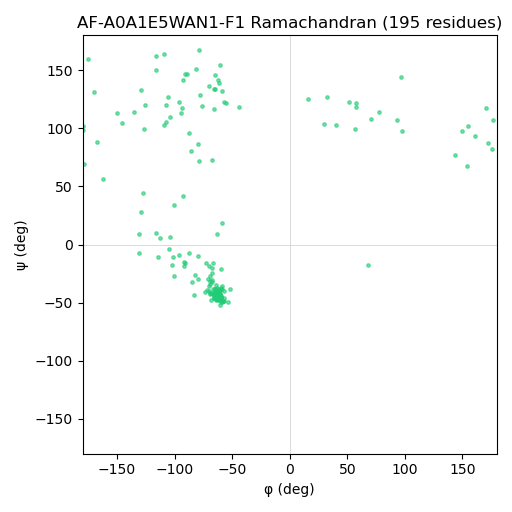 93 ALA A N 1
ATOM 685 C CA . ALA A 1 93 ? 28.741 1.822 -22.608 1.00 98.69 93 ALA A CA 1
ATOM 686 C C . ALA A 1 93 ? 29.047 1.464 -24.072 1.00 98.69 93 ALA A C 1
ATOM 688 O O . ALA A 1 93 ? 30.144 1.744 -24.559 1.00 98.69 93 ALA A O 1
ATOM 689 N N . VAL A 1 94 ? 28.071 0.908 -24.798 1.00 98.69 94 VAL A N 1
ATOM 690 C CA . VAL A 1 94 ? 28.202 0.626 -26.237 1.00 98.69 94 VAL A CA 1
ATOM 691 C C . VAL A 1 94 ? 28.429 1.919 -27.022 1.00 98.69 94 VAL A C 1
ATOM 693 O O . VAL A 1 94 ? 29.351 1.989 -27.833 1.00 98.69 94 VAL A O 1
ATOM 696 N N . ALA A 1 95 ? 27.645 2.967 -26.757 1.00 98.69 95 ALA A N 1
ATOM 697 C CA . ALA A 1 95 ? 27.805 4.257 -27.421 1.00 98.69 95 ALA A CA 1
ATOM 698 C C . ALA A 1 95 ? 29.178 4.890 -27.136 1.00 98.69 95 ALA A C 1
ATOM 700 O O . ALA A 1 95 ? 29.804 5.426 -28.050 1.00 98.69 95 ALA A O 1
ATOM 701 N N . MET A 1 96 ? 29.676 4.806 -25.898 1.00 98.69 96 MET A N 1
ATOM 702 C CA . MET A 1 96 ? 31.028 5.253 -25.544 1.00 98.69 96 MET A CA 1
ATOM 703 C C . MET A 1 96 ? 32.109 4.447 -26.273 1.00 98.69 96 MET A C 1
ATOM 705 O O . MET A 1 96 ? 33.054 5.037 -26.796 1.00 98.69 96 MET A O 1
ATOM 709 N N . GLY A 1 97 ? 31.953 3.124 -26.374 1.00 98.62 97 GLY A N 1
ATOM 710 C CA . GLY A 1 97 ? 32.865 2.267 -27.136 1.00 98.62 97 GLY A CA 1
ATOM 711 C C . GLY A 1 97 ? 32.924 2.648 -28.618 1.00 98.62 97 GLY A C 1
ATOM 712 O O . GLY A 1 97 ? 34.010 2.797 -29.176 1.00 98.62 97 GLY A O 1
ATOM 713 N N . LEU A 1 98 ? 31.767 2.894 -29.240 1.00 98.56 98 LEU A N 1
ATOM 714 C CA . LEU A 1 98 ? 31.689 3.356 -30.630 1.00 98.56 98 LEU A CA 1
ATOM 715 C C . LEU A 1 98 ? 32.346 4.729 -30.823 1.00 98.56 98 LEU A C 1
ATOM 717 O O . LEU A 1 98 ? 33.073 4.923 -31.796 1.00 98.56 98 LEU A O 1
ATOM 721 N N . ARG A 1 99 ? 32.139 5.669 -29.890 1.00 98.50 99 ARG A N 1
ATOM 722 C CA . ARG A 1 99 ? 32.806 6.984 -29.914 1.00 98.50 99 ARG A CA 1
ATOM 723 C C . ARG A 1 99 ? 34.326 6.838 -29.871 1.00 98.50 99 ARG A C 1
ATOM 725 O O . ARG A 1 99 ? 35.005 7.367 -30.741 1.00 98.50 99 ARG A O 1
ATOM 732 N N . SER A 1 100 ? 34.846 6.045 -28.935 1.00 98.19 100 SER A N 1
ATOM 733 C CA . SER A 1 100 ? 36.287 5.792 -28.817 1.00 98.19 100 SER A CA 1
ATOM 734 C C . SER A 1 100 ? 36.881 5.117 -30.063 1.00 98.19 100 SER A C 1
ATOM 736 O O . SER A 1 100 ? 37.988 5.461 -30.491 1.00 98.19 100 SER A O 1
ATOM 738 N N . ALA A 1 101 ? 36.151 4.182 -30.680 1.00 97.69 101 ALA A N 1
ATOM 739 C CA . ALA A 1 101 ? 36.581 3.540 -31.919 1.00 97.69 101 ALA A CA 1
ATOM 740 C C . ALA A 1 101 ? 36.687 4.548 -33.075 1.00 97.69 101 ALA A C 1
ATOM 742 O O . ALA A 1 101 ? 37.688 4.553 -33.793 1.00 97.69 101 ALA A O 1
ATOM 743 N N . LEU A 1 102 ? 35.696 5.435 -33.219 1.00 98.06 102 LEU A N 1
ATOM 744 C CA . LEU A 1 102 ? 35.733 6.515 -34.206 1.00 98.06 102 LEU A CA 1
ATOM 745 C C . LEU A 1 102 ? 36.908 7.464 -33.955 1.00 98.06 102 LEU A C 1
ATOM 747 O O . LEU A 1 102 ? 37.670 7.723 -34.884 1.00 98.06 102 LEU A O 1
ATOM 751 N N . ASP A 1 103 ? 37.113 7.911 -32.714 1.00 96.56 103 ASP A N 1
ATOM 752 C CA . ASP A 1 103 ? 38.237 8.784 -32.352 1.00 96.56 103 ASP A CA 1
ATOM 753 C C . ASP A 1 103 ? 39.586 8.140 -32.706 1.00 96.56 103 ASP A C 1
ATOM 755 O O . ASP A 1 103 ? 40.475 8.790 -33.255 1.00 96.56 103 ASP A O 1
ATOM 759 N N . THR A 1 104 ? 39.723 6.831 -32.475 1.00 95.94 104 THR A N 1
ATOM 760 C CA . THR A 1 104 ? 40.926 6.072 -32.843 1.00 95.94 104 THR A CA 1
ATOM 761 C C . THR A 1 104 ? 41.144 6.045 -34.355 1.00 95.94 104 THR A C 1
ATOM 763 O O . THR A 1 104 ? 42.276 6.219 -34.804 1.00 95.94 104 THR A O 1
ATOM 766 N N . ILE A 1 105 ? 40.090 5.838 -35.154 1.00 96.25 105 ILE A N 1
ATOM 767 C CA . ILE A 1 105 ? 40.178 5.849 -36.624 1.00 96.25 105 ILE A CA 1
ATOM 768 C C . ILE A 1 105 ? 40.548 7.251 -37.126 1.00 96.25 105 ILE A C 1
ATOM 770 O O . ILE A 1 105 ? 41.428 7.368 -37.978 1.00 96.25 105 ILE A O 1
ATOM 774 N N . PHE A 1 106 ? 39.950 8.309 -36.569 1.00 94.62 106 PHE A N 1
ATOM 775 C CA . PHE A 1 106 ? 40.282 9.692 -36.922 1.00 94.62 106 PHE A CA 1
ATOM 776 C C . PHE A 1 106 ? 41.737 10.044 -36.582 1.00 94.62 106 PHE A C 1
ATOM 778 O O . PHE A 1 106 ? 42.448 10.593 -37.422 1.00 94.62 106 PHE A O 1
ATOM 785 N N . LEU A 1 107 ? 42.216 9.672 -35.391 1.00 90.44 107 LEU A N 1
ATOM 786 C CA . LEU A 1 107 ? 43.600 9.914 -34.971 1.00 90.44 107 LEU A CA 1
ATOM 787 C C . LEU A 1 107 ? 44.611 9.040 -35.737 1.00 90.44 107 LEU A C 1
ATOM 789 O O . LEU A 1 107 ? 45.699 9.509 -36.066 1.00 90.44 107 LEU A O 1
ATOM 793 N N . ARG A 1 108 ? 44.263 7.790 -36.080 1.00 81.06 108 ARG A N 1
ATOM 794 C CA . ARG A 1 108 ? 45.096 6.895 -36.908 1.00 81.06 108 ARG A CA 1
ATOM 795 C C . ARG A 1 108 ? 45.185 7.383 -38.356 1.00 81.06 108 ARG A C 1
ATOM 797 O O . ARG A 1 108 ? 46.269 7.348 -38.931 1.00 81.06 108 ARG A O 1
ATOM 804 N N . GLY A 1 109 ? 44.075 7.849 -38.931 1.00 65.56 109 GLY A N 1
ATOM 805 C CA . GLY A 1 109 ? 44.016 8.410 -40.285 1.00 65.56 109 GLY A CA 1
ATOM 806 C C . GLY A 1 109 ? 44.765 9.737 -40.427 1.00 65.56 109 GLY A C 1
ATOM 807 O O . GLY A 1 109 ? 45.249 10.056 -41.507 1.00 65.56 109 GLY A O 1
ATOM 808 N N . ALA A 1 110 ? 44.940 10.472 -39.326 1.00 60.34 110 ALA A N 1
ATOM 809 C CA . ALA A 1 110 ? 45.779 11.668 -39.273 1.00 60.34 110 ALA A CA 1
ATOM 810 C C . ALA A 1 110 ? 47.291 11.364 -39.138 1.00 60.34 110 ALA A C 1
ATOM 812 O O . ALA A 1 110 ? 48.106 12.275 -39.268 1.00 60.34 110 ALA A O 1
ATOM 813 N N . GLY A 1 111 ? 47.683 10.107 -38.876 1.00 52.88 111 GLY A N 1
ATOM 814 C CA . GLY A 1 111 ? 49.050 9.718 -38.501 1.00 52.88 111 GLY A CA 1
ATOM 815 C C . GLY A 1 111 ? 49.904 9.026 -39.573 1.00 52.88 111 GLY A C 1
ATOM 816 O O . GLY A 1 111 ? 51.081 8.780 -39.321 1.00 52.88 111 GLY A O 1
ATOM 817 N N . THR A 1 112 ? 49.392 8.724 -40.770 1.00 46.94 112 THR A N 1
ATOM 818 C CA . THR A 1 112 ? 50.187 8.105 -41.861 1.00 46.94 112 THR A CA 1
ATOM 819 C C . THR A 1 112 ? 50.808 9.140 -42.804 1.00 46.94 112 THR A C 1
ATOM 821 O O . THR A 1 112 ? 50.795 8.979 -44.021 1.00 46.94 112 THR A O 1
ATOM 824 N N . 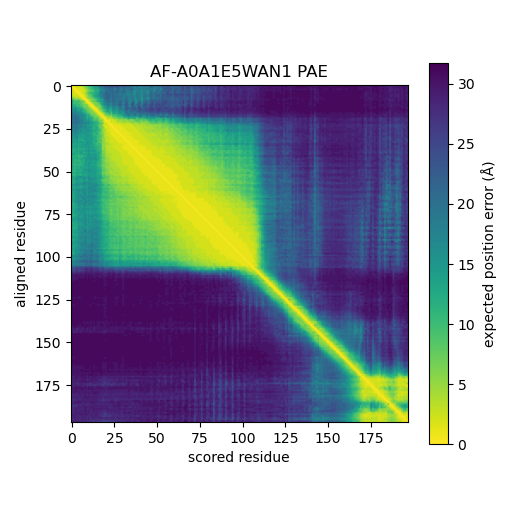GLY A 1 113 ? 51.340 10.222 -42.236 1.00 47.22 113 GLY A N 1
ATOM 825 C CA . GLY A 1 113 ? 51.980 11.322 -42.957 1.00 47.22 113 GLY A CA 1
ATOM 826 C C . GLY A 1 113 ? 53.373 11.641 -42.422 1.00 47.22 113 GLY A C 1
ATOM 827 O O . GLY A 1 113 ? 53.679 12.808 -42.206 1.00 47.22 113 GLY A O 1
ATOM 828 N N . ALA A 1 114 ? 54.208 10.630 -42.155 1.00 41.25 114 ALA A N 1
ATOM 829 C CA . ALA A 1 114 ? 55.607 10.854 -41.791 1.00 41.25 114 ALA A CA 1
ATOM 830 C C . ALA A 1 114 ? 56.554 9.752 -42.317 1.00 41.25 114 ALA A C 1
ATOM 832 O O . ALA A 1 114 ? 56.668 8.684 -41.722 1.00 41.25 114 ALA A O 1
ATOM 833 N N . ALA A 1 115 ? 57.283 10.142 -43.377 1.00 35.97 115 ALA A N 1
ATOM 834 C CA . ALA A 1 115 ? 58.601 9.697 -43.872 1.00 35.97 115 ALA A CA 1
ATOM 835 C C . ALA A 1 115 ? 58.692 8.638 -45.006 1.00 35.97 115 ALA A C 1
ATOM 837 O O . ALA A 1 115 ? 57.962 7.651 -44.971 1.00 35.97 115 ALA A O 1
ATOM 838 N N . PRO A 1 116 ? 59.681 8.739 -45.935 1.00 41.31 116 PRO A N 1
ATOM 839 C CA . PRO A 1 116 ? 60.441 9.902 -46.405 1.00 41.31 116 PRO A CA 1
ATOM 840 C C . PRO A 1 116 ? 60.209 10.224 -47.898 1.00 41.31 116 PRO A C 1
ATOM 842 O O . PRO A 1 116 ? 59.753 9.417 -48.701 1.00 41.31 116 PRO A O 1
ATOM 845 N N . VAL A 1 117 ? 60.571 11.458 -48.234 1.00 46.44 117 VAL A N 1
ATOM 846 C CA . VAL A 1 117 ? 60.663 12.060 -49.566 1.00 46.44 117 VAL A CA 1
ATOM 847 C C . VAL A 1 117 ? 61.327 11.134 -50.596 1.00 46.44 117 VAL A C 1
ATOM 849 O O . VAL A 1 117 ? 62.520 10.861 -50.505 1.00 46.44 117 VAL A O 1
ATOM 852 N N . VAL A 1 118 ? 60.581 10.771 -51.640 1.00 41.50 118 VAL A N 1
ATOM 853 C CA . VAL A 1 118 ? 61.107 10.674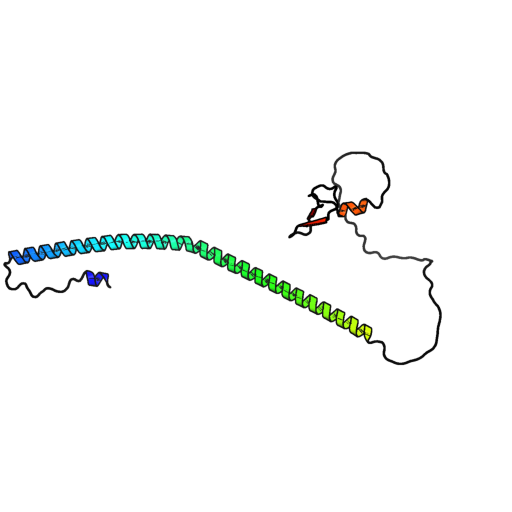 -53.009 1.00 41.50 118 VAL A CA 1
ATOM 854 C C . VAL A 1 118 ? 60.181 11.518 -53.879 1.00 41.50 118 VAL A C 1
ATOM 856 O O . VAL A 1 118 ? 59.063 11.131 -54.202 1.00 41.50 118 VAL A O 1
ATOM 859 N N . GLN A 1 119 ? 60.629 12.736 -54.171 1.00 42.31 119 GLN A N 1
ATOM 860 C CA . GLN A 1 119 ? 60.036 13.598 -55.187 1.00 42.31 119 GLN A CA 1
ATOM 861 C C . GLN A 1 119 ? 60.217 12.940 -56.557 1.00 42.31 119 GLN A C 1
ATOM 863 O O . GLN A 1 119 ? 61.340 12.544 -56.858 1.00 42.31 119 GLN A O 1
ATOM 868 N N . GLN A 1 120 ? 59.167 12.895 -57.385 1.00 40.16 120 GLN A N 1
ATOM 869 C CA . GLN A 1 120 ? 59.172 13.404 -58.770 1.00 40.16 120 GLN A CA 1
ATOM 870 C C . GLN A 1 120 ? 57.768 13.314 -59.429 1.00 40.16 120 GLN A C 1
ATOM 872 O O . GLN A 1 120 ? 56.887 12.673 -58.861 1.00 40.16 120 GLN A O 1
ATOM 877 N N . PRO A 1 121 ? 57.500 14.092 -60.503 1.00 42.50 121 PRO A N 1
ATOM 878 C CA . PRO A 1 121 ? 56.367 15.019 -60.568 1.00 42.50 121 PRO A CA 1
ATOM 879 C C . PRO A 1 121 ? 55.230 14.602 -61.521 1.00 42.50 121 PRO A C 1
ATOM 881 O O . PRO A 1 121 ? 55.421 13.783 -62.406 1.00 42.50 121 PRO A O 1
ATOM 884 N N . ALA A 1 122 ? 54.079 15.255 -61.315 1.00 50.25 122 ALA A N 1
ATOM 885 C CA . ALA A 1 122 ? 53.001 15.585 -62.258 1.00 50.25 122 ALA A CA 1
ATOM 886 C C . ALA A 1 122 ? 52.748 14.651 -63.460 1.00 50.25 122 ALA A C 1
ATOM 888 O O . ALA A 1 122 ? 53.372 14.796 -64.503 1.00 50.25 122 ALA A O 1
ATOM 889 N N . GLU A 1 123 ? 51.692 13.842 -63.355 1.00 50.25 123 GLU A N 1
ATOM 890 C CA . GLU A 1 123 ? 50.893 13.399 -64.501 1.00 50.25 123 GLU A CA 1
ATOM 891 C C . GLU A 1 123 ? 49.427 13.758 -64.202 1.00 50.25 123 GLU A C 1
ATOM 893 O O . GLU A 1 123 ? 48.861 13.389 -63.167 1.00 50.25 123 GLU A O 1
ATOM 898 N N . GLU A 1 124 ? 48.855 14.582 -65.075 1.00 52.06 124 GLU A N 1
ATOM 899 C CA . GLU A 1 124 ? 47.479 15.066 -65.048 1.00 52.06 124 GLU A CA 1
ATOM 900 C C . GLU A 1 124 ? 46.509 13.922 -65.381 1.00 52.06 124 GLU A C 1
ATOM 902 O O . GLU A 1 124 ? 46.729 13.159 -66.317 1.00 52.06 124 GLU A O 1
ATOM 907 N N . GLY A 1 125 ? 45.402 13.798 -64.642 1.00 44.78 125 GLY A N 1
ATOM 908 C CA . GLY A 1 125 ? 44.465 12.691 -64.852 1.00 44.78 125 GLY A CA 1
ATOM 909 C C . GLY A 1 125 ? 43.083 12.917 -64.253 1.00 44.78 125 GLY A C 1
ATOM 910 O O . GLY A 1 125 ? 42.613 12.120 -63.447 1.00 44.78 125 GLY A O 1
ATOM 911 N N . PHE A 1 126 ? 42.423 14.011 -64.634 1.00 47.19 126 PHE A N 1
ATOM 912 C CA . PHE A 1 126 ? 40.987 14.198 -64.429 1.00 47.19 126 PHE A CA 1
ATOM 913 C C . PHE A 1 126 ? 40.244 13.746 -65.692 1.00 47.19 126 PHE A C 1
ATOM 915 O O . PHE A 1 126 ? 40.367 14.377 -66.738 1.00 47.19 126 PHE A O 1
ATOM 922 N N . GLY A 1 127 ? 39.460 12.670 -65.608 1.00 39.38 127 GLY A N 1
ATOM 923 C CA . GLY A 1 127 ? 38.729 12.154 -66.767 1.00 39.38 127 GLY A CA 1
ATOM 924 C C . GLY A 1 127 ? 37.680 11.120 -66.395 1.00 39.38 127 GLY A C 1
ATOM 925 O O . GLY A 1 127 ? 37.946 9.926 -66.353 1.00 39.38 127 GLY A O 1
ATOM 926 N N . LYS A 1 128 ? 36.479 11.611 -66.098 1.00 43.38 128 LYS A N 1
ATOM 927 C CA . LYS A 1 128 ? 35.261 10.847 -65.830 1.00 43.38 128 LYS A CA 1
ATOM 928 C C . LYS A 1 128 ? 34.822 10.013 -67.046 1.00 43.38 128 LYS A C 1
ATOM 930 O O . LYS A 1 128 ? 34.811 10.524 -68.156 1.00 43.38 128 LYS A O 1
ATOM 935 N N . SER A 1 129 ? 34.343 8.805 -66.740 1.00 50.69 129 SER A N 1
ATOM 936 C CA . SER A 1 129 ? 33.211 8.084 -67.354 1.00 50.69 129 SER A CA 1
ATOM 937 C C . SER A 1 129 ? 33.215 7.798 -68.866 1.00 50.69 129 SER A C 1
ATOM 939 O O . SER A 1 129 ? 33.051 8.706 -69.670 1.00 50.69 129 SER A O 1
ATOM 941 N N . GLY A 1 130 ? 33.127 6.508 -69.227 1.00 36.78 130 GLY A N 1
ATOM 942 C CA . GLY A 1 130 ? 32.310 6.098 -70.380 1.00 36.78 130 GLY A CA 1
ATOM 943 C C . GLY A 1 130 ? 32.744 4.862 -71.178 1.00 36.78 130 GLY A C 1
ATOM 944 O O . GLY A 1 130 ? 33.481 5.002 -72.140 1.00 36.78 130 GLY A O 1
ATOM 945 N N . LEU A 1 131 ? 32.110 3.721 -70.859 1.00 38.53 131 LEU A N 1
ATOM 946 C CA . LEU A 1 131 ? 31.573 2.689 -71.779 1.00 38.53 131 LEU A CA 1
ATOM 947 C C . LEU A 1 131 ? 32.503 1.662 -72.472 1.00 38.53 131 LEU A C 1
ATOM 949 O O . LEU A 1 131 ? 33.227 2.003 -73.399 1.00 38.53 131 LEU A O 1
ATOM 953 N N . ALA A 1 132 ? 32.324 0.377 -72.104 1.00 35.50 132 ALA A N 1
ATOM 954 C CA . ALA A 1 132 ? 31.982 -0.787 -72.969 1.00 35.50 132 ALA A CA 1
ATOM 955 C C . ALA A 1 132 ? 32.332 -2.118 -72.241 1.00 35.50 132 ALA A C 1
ATOM 957 O O . ALA A 1 132 ? 33.499 -2.463 -72.118 1.00 35.50 132 ALA A O 1
ATOM 958 N N . LEU A 1 133 ? 31.386 -2.740 -71.518 1.00 41.03 133 LEU A N 1
ATOM 959 C CA . LEU A 1 133 ? 30.570 -3.918 -71.914 1.00 41.03 133 LEU A CA 1
ATOM 960 C C . LEU A 1 133 ? 31.327 -5.265 -72.001 1.00 41.03 133 LEU A C 1
ATOM 962 O O . LEU A 1 133 ? 32.078 -5.449 -72.947 1.00 41.03 133 LEU A O 1
ATOM 966 N N . VAL A 1 134 ? 31.072 -6.175 -71.035 1.00 45.31 134 VAL A N 1
ATOM 967 C CA . VAL A 1 134 ? 30.475 -7.553 -71.098 1.00 45.31 134 VAL A CA 1
ATOM 968 C C . VAL A 1 134 ? 30.437 -8.074 -69.628 1.00 45.31 134 VAL A C 1
ATOM 970 O O . VAL A 1 134 ? 31.491 -8.155 -69.009 1.00 45.31 134 VAL A O 1
ATOM 973 N N . ALA A 1 135 ? 29.289 -8.075 -68.921 1.00 42.50 135 ALA A N 1
ATOM 974 C CA . ALA A 1 135 ? 28.355 -9.208 -68.663 1.00 42.50 135 ALA A CA 1
ATOM 975 C C . ALA A 1 135 ? 29.048 -10.417 -67.965 1.00 42.50 135 ALA A C 1
ATOM 977 O O . ALA A 1 135 ? 30.027 -10.920 -68.500 1.00 42.50 135 ALA A O 1
ATOM 978 N N . GLU A 1 136 ? 28.723 -10.891 -66.750 1.00 46.69 136 GLU A N 1
ATOM 979 C CA . GLU A 1 136 ? 27.463 -11.439 -66.185 1.00 46.69 136 GLU A CA 1
ATOM 980 C C . GLU A 1 136 ? 27.642 -11.589 -64.638 1.00 46.69 136 GLU A C 1
ATOM 982 O O . GLU A 1 136 ? 28.729 -11.950 -64.192 1.00 46.69 136 GLU A O 1
ATOM 987 N N . ALA A 1 137 ? 26.723 -11.119 -63.780 1.00 49.56 137 ALA A N 1
ATOM 988 C CA . ALA A 1 137 ? 25.591 -11.832 -63.139 1.00 49.56 137 ALA A CA 1
ATOM 989 C C . ALA A 1 137 ? 25.872 -12.434 -61.730 1.00 49.56 137 ALA A C 1
ATOM 991 O O . ALA A 1 137 ? 26.558 -13.444 -61.606 1.00 49.56 137 ALA A O 1
ATOM 992 N N . ALA A 1 138 ? 25.293 -11.791 -60.699 1.00 52.25 138 ALA A N 1
ATOM 993 C CA . ALA A 1 138 ? 24.780 -12.308 -59.406 1.00 52.25 138 ALA A CA 1
ATOM 994 C C . ALA A 1 138 ? 24.403 -11.071 -58.547 1.00 52.25 138 ALA A C 1
ATOM 996 O O . ALA A 1 138 ? 25.287 -10.361 -58.076 1.00 52.25 138 ALA A O 1
ATOM 997 N N . ASP A 1 139 ? 23.190 -10.528 -58.638 1.00 51.34 139 ASP A N 1
ATOM 998 C CA . ASP A 1 139 ? 21.958 -10.916 -57.920 1.00 51.34 139 ASP A CA 1
ATOM 999 C C . ASP A 1 139 ? 22.084 -10.890 -56.383 1.00 51.34 139 ASP A C 1
ATOM 1001 O O . ASP A 1 139 ? 22.667 -11.800 -55.805 1.00 51.34 139 ASP A O 1
ATOM 1005 N N . ASP A 1 140 ? 21.598 -9.808 -55.752 1.00 60.31 140 ASP A N 1
ATOM 1006 C CA . ASP A 1 140 ? 20.788 -9.845 -54.517 1.00 60.31 140 ASP A CA 1
ATOM 1007 C C . ASP A 1 140 ? 20.463 -8.418 -54.023 1.00 60.31 140 ASP A C 1
ATOM 1009 O O . ASP A 1 140 ? 21.331 -7.703 -53.516 1.00 60.31 140 ASP A O 1
ATOM 1013 N N . ALA A 1 141 ? 19.198 -8.012 -54.196 1.00 60.50 141 ALA A N 1
ATOM 1014 C CA . ALA A 1 141 ? 18.366 -7.248 -53.247 1.00 60.50 141 ALA A CA 1
ATOM 1015 C C . ALA A 1 141 ? 17.284 -6.439 -53.986 1.00 60.50 141 ALA A C 1
ATOM 1017 O O . ALA A 1 141 ? 17.272 -5.204 -53.990 1.00 60.50 141 ALA A O 1
ATOM 1018 N N . GLU A 1 142 ? 16.326 -7.148 -54.580 1.00 49.94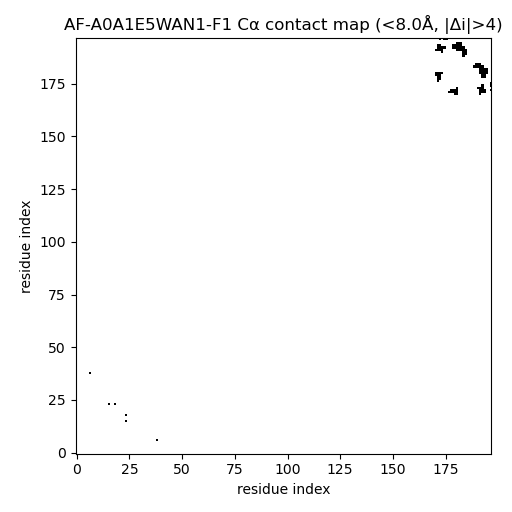 142 GLU A N 1
ATOM 1019 C CA . GLU A 1 142 ? 15.023 -6.575 -54.901 1.00 49.94 142 GLU A CA 1
ATOM 1020 C C . GLU A 1 142 ? 14.280 -6.234 -53.599 1.00 49.94 142 GLU A C 1
ATOM 1022 O O . GLU A 1 142 ? 13.951 -7.102 -52.791 1.00 49.94 142 GLU A O 1
ATOM 1027 N N . SER A 1 143 ? 13.994 -4.949 -53.373 1.00 56.41 143 SER A N 1
ATOM 1028 C CA . SER A 1 143 ? 13.085 -4.512 -52.310 1.00 56.41 143 SER A CA 1
ATOM 1029 C C . SER A 1 143 ? 11.653 -4.547 -52.840 1.00 56.41 143 SER A C 1
ATOM 1031 O O . SER A 1 143 ? 11.083 -3.536 -53.248 1.00 56.41 143 SER A O 1
ATOM 1033 N N . CYS A 1 144 ? 11.076 -5.744 -52.854 1.00 41.12 144 CYS A N 1
ATOM 1034 C CA . CYS A 1 144 ? 9.662 -5.964 -53.123 1.00 41.12 144 CYS A CA 1
ATOM 1035 C C . CYS A 1 144 ? 8.879 -5.858 -51.807 1.00 41.12 144 CYS A C 1
ATOM 1037 O O . CYS A 1 144 ? 8.755 -6.827 -51.061 1.00 41.12 144 CYS A O 1
ATOM 1039 N N . CYS A 1 145 ? 8.317 -4.682 -51.515 1.00 46.31 145 CYS A N 1
ATOM 1040 C CA . CYS A 1 145 ? 7.217 -4.582 -50.556 1.00 46.31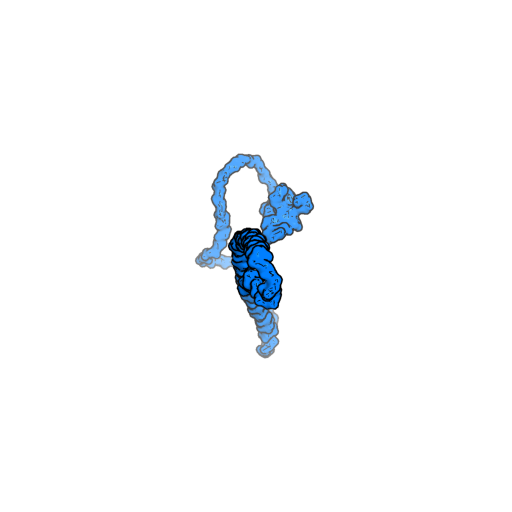 145 CYS A CA 1
ATOM 1041 C C . CYS A 1 145 ? 5.923 -4.996 -51.258 1.00 46.31 145 CYS A C 1
ATOM 1043 O O . CYS A 1 145 ? 5.188 -4.174 -51.803 1.00 46.31 145 CYS A O 1
ATOM 1045 N N . PHE A 1 146 ? 5.690 -6.301 -51.239 1.00 36.31 146 PHE A N 1
ATOM 1046 C CA . PHE A 1 146 ? 4.404 -6.937 -51.454 1.00 36.31 146 PHE A CA 1
ATOM 1047 C C . PHE A 1 146 ? 3.365 -6.377 -50.469 1.00 36.31 146 PHE A C 1
ATOM 1049 O O . PHE A 1 146 ? 3.533 -6.460 -49.252 1.00 36.31 146 PHE A O 1
ATOM 1056 N N . VAL A 1 147 ? 2.282 -5.824 -51.003 1.00 48.62 147 VAL A N 1
ATOM 1057 C CA . VAL A 1 147 ? 0.970 -5.823 -50.354 1.00 48.62 147 VAL A CA 1
ATOM 1058 C C . VAL A 1 147 ? -0.017 -6.204 -51.439 1.00 48.62 147 VAL A C 1
ATOM 1060 O O . VAL A 1 147 ? -0.166 -5.483 -52.426 1.00 48.62 147 VAL A O 1
ATOM 1063 N N . GLU A 1 148 ? -0.636 -7.370 -51.277 1.00 37.91 148 GLU A N 1
ATOM 1064 C CA . GLU A 1 148 ? -1.789 -7.752 -52.078 1.00 37.91 148 GLU A CA 1
ATOM 1065 C C . GLU A 1 148 ? -2.894 -6.725 -51.875 1.00 37.91 148 GLU A C 1
ATOM 1067 O O . GLU A 1 148 ? -3.212 -6.311 -50.757 1.00 37.91 148 GLU A O 1
ATOM 1072 N N . ALA A 1 149 ? -3.438 -6.293 -53.004 1.00 48.50 149 ALA A N 1
ATOM 1073 C CA . ALA A 1 149 ? -4.678 -5.564 -53.061 1.00 48.50 149 ALA A CA 1
ATOM 1074 C C . ALA A 1 149 ? -5.820 -6.560 -52.860 1.00 48.50 149 ALA A C 1
ATOM 1076 O O . ALA A 1 149 ? -6.012 -7.442 -53.690 1.00 48.50 149 ALA A O 1
ATOM 1077 N N . GLU A 1 150 ? -6.606 -6.360 -51.809 1.00 42.12 150 GLU A N 1
ATOM 1078 C CA . GLU A 1 150 ? -7.981 -6.845 -51.753 1.00 42.12 150 GLU A CA 1
ATOM 1079 C C . GLU A 1 150 ? -8.906 -5.621 -51.858 1.00 42.12 150 GLU A C 1
ATOM 1081 O O . GLU A 1 150 ? -8.997 -4.794 -50.953 1.00 42.12 150 GLU A O 1
ATOM 1086 N N . ASP A 1 151 ? -9.442 -5.495 -53.073 1.00 43.25 151 ASP A N 1
ATOM 1087 C CA . ASP A 1 151 ? -10.729 -4.972 -53.550 1.00 43.25 151 ASP A CA 1
ATOM 1088 C C . ASP A 1 151 ? -11.456 -3.818 -52.814 1.00 43.25 151 ASP A C 1
ATOM 1090 O O . ASP A 1 151 ? -11.764 -3.887 -51.629 1.00 43.25 151 ASP A O 1
ATOM 1094 N N . VAL A 1 152 ? -11.802 -2.761 -53.569 1.00 39.84 152 VAL A N 1
ATOM 1095 C CA . VAL A 1 152 ? -13.185 -2.346 -53.922 1.00 39.84 152 VAL A CA 1
ATOM 1096 C C . VAL A 1 152 ? -13.153 -0.954 -54.587 1.00 39.84 152 VAL A C 1
ATOM 1098 O O . VAL A 1 152 ? -12.859 0.055 -53.952 1.00 39.84 152 VAL A O 1
ATOM 1101 N N . GLY A 1 153 ? -13.591 -0.890 -55.852 1.00 33.69 153 GLY A N 1
ATOM 1102 C CA . GLY A 1 153 ? -14.515 0.166 -56.302 1.00 33.69 153 GLY A CA 1
ATOM 1103 C C . GLY A 1 153 ? -13.979 1.416 -57.021 1.00 33.69 153 GLY A C 1
ATOM 1104 O O . GLY A 1 153 ? -13.677 2.424 -56.401 1.00 33.69 153 GLY A O 1
ATOM 1105 N N . ALA A 1 154 ? -14.058 1.365 -58.357 1.00 39.62 154 ALA A N 1
ATOM 1106 C CA . ALA A 1 154 ? -14.603 2.380 -59.278 1.00 39.62 154 ALA A CA 1
ATOM 1107 C C . ALA A 1 154 ? -14.150 3.862 -59.216 1.00 39.62 154 ALA A C 1
ATOM 1109 O O . ALA A 1 154 ? -14.473 4.601 -58.292 1.00 39.62 154 ALA A O 1
ATOM 1110 N N . GLY A 1 155 ? -13.630 4.360 -60.349 1.00 33.59 155 GLY A N 1
ATOM 1111 C CA . GLY A 1 155 ? -13.753 5.779 -60.715 1.00 33.59 155 GLY A CA 1
ATOM 1112 C C . GLY A 1 155 ? -12.663 6.310 -61.642 1.00 33.59 155 GLY A C 1
ATOM 1113 O O . GLY A 1 155 ? -11.563 6.617 -61.204 1.00 33.59 155 GLY A O 1
ATOM 1114 N N . ALA A 1 156 ? -12.984 6.447 -62.928 1.00 43.78 156 ALA A N 1
ATOM 1115 C CA . ALA A 1 156 ? -12.134 7.021 -63.968 1.00 43.78 156 ALA A CA 1
ATOM 1116 C C . ALA A 1 156 ? -11.824 8.519 -63.753 1.00 43.78 156 ALA A C 1
ATOM 1118 O O . ALA A 1 156 ? -12.699 9.277 -63.339 1.00 43.78 156 ALA A O 1
ATOM 1119 N N . GLY A 1 157 ? -10.620 8.967 -64.136 1.00 34.53 157 GLY A N 1
ATOM 1120 C CA . GLY A 1 157 ? -10.283 10.395 -64.176 1.00 34.53 157 GLY A CA 1
ATOM 1121 C C . GLY A 1 157 ? -8.828 10.712 -64.530 1.00 34.53 157 GLY A C 1
ATOM 1122 O O . GLY A 1 157 ? -8.019 10.938 -63.646 1.00 34.53 157 GLY A O 1
ATOM 1123 N N . ALA A 1 158 ? -8.541 10.701 -65.833 1.00 37.59 158 ALA A N 1
ATOM 1124 C CA . ALA A 1 158 ? -7.484 11.393 -66.585 1.00 37.59 158 ALA A CA 1
ATOM 1125 C C . ALA A 1 158 ? -6.272 12.021 -65.851 1.00 37.59 158 ALA A C 1
ATOM 1127 O O . ALA A 1 158 ? -6.376 12.934 -65.036 1.00 37.59 158 ALA A O 1
ATOM 1128 N N . ALA A 1 159 ? -5.092 11.593 -66.302 1.00 54.31 159 ALA A N 1
ATOM 1129 C CA . ALA A 1 159 ? -3.772 12.092 -65.949 1.00 54.31 159 ALA A CA 1
ATOM 1130 C C . ALA A 1 159 ? -3.536 13.569 -66.304 1.00 54.31 159 ALA A C 1
ATOM 1132 O O . ALA A 1 159 ? -3.771 13.964 -67.441 1.00 54.31 159 ALA A O 1
ATOM 1133 N N . THR A 1 160 ? -2.881 14.308 -65.403 1.00 38.28 160 THR A N 1
ATOM 1134 C CA . THR A 1 160 ? -1.910 15.354 -65.766 1.00 38.28 160 THR A CA 1
ATOM 1135 C C . THR A 1 160 ? -0.840 15.483 -64.681 1.00 38.28 160 THR A C 1
ATOM 1137 O O . THR A 1 160 ? -1.123 15.902 -63.564 1.00 38.28 160 THR A O 1
ATOM 1140 N N . SER A 1 161 ? 0.392 15.119 -65.051 1.00 49.12 161 SER A N 1
ATOM 1141 C CA . SER A 1 161 ? 1.660 15.720 -64.611 1.00 49.12 161 SER A CA 1
ATOM 1142 C C . SER A 1 161 ? 1.795 16.133 -63.139 1.00 49.12 161 SER A C 1
ATOM 1144 O O . SER A 1 161 ? 1.387 17.230 -62.769 1.00 49.12 161 SER A O 1
ATOM 1146 N N . SER A 1 162 ? 2.511 15.323 -62.351 1.00 43.44 162 SER A N 1
ATOM 1147 C CA . SER A 1 162 ? 3.572 15.781 -61.434 1.00 43.44 162 SER A CA 1
ATOM 1148 C C . SER A 1 162 ? 4.180 14.583 -60.703 1.00 43.44 162 SER A C 1
ATOM 1150 O O . SER A 1 162 ? 3.686 14.157 -59.662 1.00 43.44 162 SER A O 1
ATOM 1152 N N . SER A 1 163 ? 5.322 14.093 -61.182 1.00 48.06 163 SER A N 1
ATOM 1153 C CA . SER A 1 163 ? 6.202 13.159 -60.458 1.00 48.06 163 SER A CA 1
ATOM 1154 C C . SER A 1 163 ? 6.800 13.746 -59.161 1.00 48.06 163 SER A C 1
ATOM 1156 O O . SER A 1 163 ? 7.652 13.127 -58.533 1.00 48.06 163 SER A O 1
ATOM 1158 N N . LEU A 1 164 ? 6.329 14.922 -58.728 1.00 49.00 164 LEU A N 1
ATOM 1159 C CA . LEU A 1 164 ? 6.628 15.567 -57.448 1.00 49.00 164 LEU A CA 1
ATOM 1160 C C . LEU A 1 164 ? 5.492 15.414 -56.413 1.00 49.00 164 LEU A C 1
ATOM 1162 O O . LEU A 1 164 ? 5.738 15.579 -55.223 1.00 49.00 164 LEU A O 1
ATOM 1166 N N . ALA A 1 165 ? 4.264 15.062 -56.825 1.00 47.38 165 ALA A N 1
ATOM 1167 C CA . ALA A 1 165 ? 3.116 14.935 -55.915 1.00 47.38 165 ALA A CA 1
ATOM 1168 C C . ALA A 1 165 ? 3.064 13.579 -55.184 1.00 47.38 165 ALA A C 1
ATOM 1170 O O . ALA A 1 165 ? 2.557 13.492 -54.068 1.00 47.38 165 ALA A O 1
ATOM 1171 N N . ALA A 1 166 ? 3.649 12.529 -55.770 1.00 48.59 166 ALA A N 1
ATOM 1172 C CA . ALA A 1 166 ? 3.683 11.193 -55.169 1.00 48.59 166 ALA A CA 1
ATOM 1173 C C . ALA A 1 166 ? 4.593 11.101 -53.925 1.00 48.59 166 ALA A C 1
ATOM 1175 O O . ALA A 1 166 ? 4.433 10.192 -53.116 1.00 48.59 166 ALA A O 1
ATOM 1176 N N . ASN A 1 167 ? 5.513 12.058 -53.743 1.00 51.94 167 ASN A N 1
ATOM 1177 C CA . ASN A 1 167 ? 6.421 12.094 -52.593 1.00 51.94 167 ASN A CA 1
ATOM 1178 C C . ASN A 1 167 ? 5.886 12.922 -51.410 1.00 51.94 167 ASN A C 1
ATOM 1180 O O . ASN A 1 167 ? 6.398 12.775 -50.300 1.00 51.94 167 ASN A O 1
ATOM 1184 N N . ASN A 1 168 ? 4.858 13.760 -51.612 1.00 53.84 168 ASN A N 1
ATOM 1185 C CA . ASN A 1 168 ? 4.361 14.672 -50.571 1.00 53.84 168 ASN A CA 1
ATOM 1186 C C . ASN A 1 168 ? 3.236 14.070 -49.709 1.00 53.84 168 ASN A C 1
ATOM 1188 O O . ASN A 1 168 ? 2.984 14.529 -48.597 1.00 53.84 168 ASN A O 1
ATOM 1192 N N . SER A 1 169 ? 2.610 12.978 -50.156 1.00 58.38 169 SER A N 1
ATOM 1193 C CA . SER A 1 169 ? 1.615 12.226 -49.374 1.00 58.38 169 SER A CA 1
ATOM 1194 C C . SER A 1 169 ? 2.207 11.541 -48.135 1.00 58.38 169 SER A C 1
ATOM 1196 O O . SER A 1 169 ? 1.474 11.174 -47.219 1.00 58.38 169 SER A O 1
ATOM 1198 N N . LYS A 1 170 ? 3.540 11.414 -48.057 1.00 63.41 170 LYS A N 1
ATOM 1199 C CA . LYS A 1 170 ? 4.240 10.872 -46.881 1.00 63.41 170 LYS A CA 1
ATOM 1200 C C . LYS A 1 170 ? 4.263 11.827 -45.679 1.00 63.41 170 LYS A C 1
ATOM 1202 O O . LYS A 1 170 ? 4.521 11.366 -44.571 1.00 63.41 170 LYS A O 1
ATOM 1207 N N . TRP A 1 171 ? 3.963 13.116 -45.877 1.00 70.56 171 TRP A N 1
ATOM 1208 C CA . TRP A 1 171 ? 4.037 14.160 -44.843 1.00 70.56 171 TRP A CA 1
ATOM 1209 C C . TRP A 1 171 ? 2.751 14.996 -44.746 1.00 70.56 171 TRP A C 1
ATOM 1211 O O . TRP A 1 171 ? 2.785 16.156 -44.342 1.00 70.56 171 TRP A O 1
ATOM 1221 N N . ALA A 1 172 ? 1.604 14.419 -45.107 1.00 84.25 172 ALA A N 1
ATOM 1222 C CA . ALA A 1 172 ? 0.303 15.051 -44.908 1.00 84.25 172 ALA A CA 1
ATOM 1223 C C . ALA A 1 172 ? -0.211 14.856 -43.470 1.00 84.25 172 ALA A C 1
ATOM 1225 O O . ALA A 1 172 ? 0.092 13.867 -42.796 1.00 84.25 172 ALA A O 1
ATOM 1226 N N . CYS A 1 173 ? -1.013 15.810 -42.998 1.00 85.75 173 CYS A N 1
ATOM 1227 C CA . CYS A 1 173 ? -1.707 15.751 -41.719 1.00 85.75 173 CYS A CA 1
ATOM 1228 C C . CYS A 1 173 ? -2.577 14.498 -41.661 1.00 85.75 173 CYS A C 1
ATOM 1230 O O . CYS A 1 173 ? -3.482 14.332 -42.477 1.00 85.75 173 CYS A O 1
ATOM 1232 N N . ARG A 1 174 ? -2.361 13.639 -40.662 1.00 80.44 174 ARG A N 1
ATOM 1233 C CA . ARG A 1 174 ? -3.153 12.408 -40.521 1.00 80.44 174 ARG A CA 1
ATOM 1234 C C . ARG A 1 174 ? -4.622 12.654 -40.159 1.00 80.44 174 ARG A C 1
ATOM 1236 O O . ARG A 1 174 ? -5.431 11.764 -40.378 1.00 80.44 174 ARG A O 1
ATOM 1243 N N . ALA A 1 175 ? -4.964 13.825 -39.618 1.00 82.44 175 ALA A N 1
ATOM 1244 C CA . ALA A 1 175 ? -6.337 14.151 -39.231 1.00 82.44 175 ALA A CA 1
ATOM 1245 C C . ALA A 1 175 ? -7.187 14.663 -40.405 1.00 82.44 175 ALA A C 1
ATOM 1247 O O . ALA A 1 175 ? -8.332 14.250 -40.550 1.00 82.44 175 ALA A O 1
ATOM 1248 N N . CYS A 1 176 ? -6.641 15.550 -41.243 1.00 86.50 176 CYS A N 1
ATOM 1249 C CA . CYS A 1 176 ? -7.396 16.182 -42.332 1.00 86.50 176 CYS A CA 1
ATOM 1250 C C . CYS A 1 176 ? -6.914 15.817 -43.743 1.00 86.50 176 CYS A C 1
ATOM 1252 O O . CYS A 1 176 ? -7.578 16.170 -44.711 1.00 86.50 176 CYS A O 1
ATOM 1254 N N . GLY A 1 177 ? -5.757 15.162 -43.888 1.00 77.75 177 GLY A N 1
ATOM 1255 C CA . GLY A 1 177 ? -5.195 14.696 -45.164 1.00 77.75 177 GLY A CA 1
ATOM 1256 C C . GLY A 1 177 ? -4.726 15.787 -46.135 1.00 77.75 177 GLY A C 1
ATOM 1257 O O . GLY A 1 177 ? -3.964 15.487 -47.046 1.00 77.75 177 GLY A O 1
ATOM 1258 N N . GLY A 1 178 ? -5.154 17.040 -45.953 1.00 79.38 178 GLY A N 1
ATOM 1259 C CA . GLY A 1 178 ? -4.892 18.130 -46.899 1.00 79.38 178 GLY A CA 1
ATOM 1260 C C . GLY A 1 178 ? -3.751 19.073 -46.515 1.00 79.38 178 GLY A C 1
ATOM 1261 O O . GLY A 1 178 ? -3.146 19.680 -47.392 1.00 79.38 178 GLY A O 1
ATOM 1262 N N . GLY A 1 179 ? -3.454 19.224 -45.219 1.00 80.94 179 GLY A N 1
ATOM 1263 C CA . GLY A 1 179 ? -2.391 20.121 -44.748 1.00 80.94 179 GLY A CA 1
ATOM 1264 C C . GLY A 1 179 ? -1.038 19.422 -44.625 1.00 80.94 179 GLY A C 1
ATOM 1265 O O . GLY A 1 179 ? -0.990 18.259 -44.238 1.00 80.94 179 GLY A O 1
ATOM 1266 N N . GLU A 1 180 ? 0.062 20.132 -44.873 1.00 84.56 180 GLU A N 1
ATOM 1267 C CA . GLU A 1 180 ? 1.411 19.627 -44.584 1.00 84.56 180 GLU A CA 1
ATOM 1268 C C . GLU A 1 180 ? 1.605 19.467 -43.072 1.00 84.56 180 GLU A C 1
ATOM 1270 O O . GLU A 1 180 ? 1.236 20.341 -42.278 1.00 84.56 180 GLU A O 1
ATOM 1275 N N . ALA A 1 181 ? 2.151 18.329 -42.656 1.00 84.25 181 ALA A N 1
ATOM 1276 C CA . ALA A 1 181 ? 2.339 18.037 -41.251 1.00 84.25 181 ALA A CA 1
ATOM 1277 C C . ALA A 1 181 ? 3.564 18.772 -40.693 1.00 84.25 181 ALA A C 1
ATOM 1279 O O . ALA A 1 181 ? 4.666 18.679 -41.226 1.00 84.25 181 ALA A O 1
ATOM 1280 N N . SER A 1 182 ? 3.371 19.486 -39.585 1.00 80.31 182 SER A N 1
ATOM 1281 C CA . SER A 1 182 ? 4.389 20.345 -38.971 1.00 80.31 182 SER A CA 1
ATOM 1282 C C . SER A 1 182 ? 4.568 20.117 -37.469 1.00 80.31 182 SER A C 1
ATOM 1284 O O . SER A 1 182 ? 5.466 20.707 -36.875 1.00 80.31 182 SER A O 1
ATOM 1286 N N . VAL A 1 183 ? 3.712 19.304 -36.839 1.00 75.88 183 VAL A N 1
ATOM 1287 C CA . VAL A 1 183 ? 3.736 19.048 -35.391 1.00 75.88 183 VAL A CA 1
ATOM 1288 C C . VAL A 1 183 ? 3.722 17.544 -35.115 1.00 75.88 183 VAL A C 1
ATOM 1290 O O . VAL A 1 183 ? 2.919 16.811 -35.694 1.00 75.88 183 VAL A O 1
ATOM 1293 N N . LEU A 1 184 ? 4.610 17.100 -34.219 1.00 79.06 184 LEU A N 1
ATOM 1294 C CA . LEU A 1 184 ? 4.681 15.731 -33.701 1.00 79.06 184 LEU A CA 1
ATOM 1295 C C . LEU A 1 184 ? 4.155 15.699 -32.262 1.00 79.06 184 LEU A C 1
ATOM 1297 O O . LEU A 1 184 ? 4.656 16.434 -31.411 1.00 79.06 184 LEU A O 1
ATOM 1301 N N . VAL A 1 185 ? 3.190 14.823 -31.980 1.00 74.44 185 VAL A N 1
ATOM 1302 C CA . VAL A 1 185 ? 2.648 14.634 -30.623 1.00 74.44 185 VAL A CA 1
ATOM 1303 C C . VAL A 1 185 ? 3.346 13.448 -29.953 1.00 74.44 185 VAL A C 1
ATOM 1305 O O . VAL A 1 185 ? 3.343 12.335 -30.473 1.00 74.44 185 VAL A O 1
ATOM 1308 N N . LEU A 1 186 ? 3.975 13.678 -28.799 1.00 70.06 186 LEU A N 1
ATOM 1309 C CA . LEU A 1 186 ? 4.647 12.641 -28.002 1.00 70.06 186 LEU A CA 1
ATOM 1310 C C . LEU A 1 186 ? 3.661 11.997 -27.006 1.00 70.06 186 LEU A C 1
ATOM 1312 O O . LEU A 1 186 ? 2.759 12.689 -26.536 1.00 70.06 186 LEU A O 1
ATOM 1316 N N . PRO A 1 187 ? 3.798 10.689 -26.683 1.00 61.62 187 PRO A N 1
ATOM 1317 C CA . PRO A 1 187 ? 5.041 9.903 -26.698 1.00 61.62 187 PRO A CA 1
ATOM 1318 C C . PRO A 1 187 ? 5.306 9.067 -27.960 1.00 61.62 187 PRO A C 1
ATOM 1320 O O . PRO A 1 187 ? 6.404 8.539 -28.109 1.00 61.62 187 PRO A O 1
ATOM 1323 N N . CYS A 1 188 ? 4.357 8.938 -28.887 1.00 58.31 188 CYS A N 1
ATOM 1324 C CA . CYS A 1 188 ? 4.525 8.113 -30.083 1.00 58.31 188 CYS A CA 1
ATOM 1325 C C . CYS A 1 188 ? 4.699 8.999 -31.324 1.00 58.31 188 CYS A C 1
ATOM 1327 O O . CYS A 1 188 ? 3.736 9.560 -31.834 1.00 58.31 188 CYS A O 1
ATOM 1329 N N . ARG A 1 189 ? 5.938 9.090 -31.836 1.00 57.59 189 ARG A N 1
ATOM 1330 C CA . ARG A 1 189 ? 6.396 9.883 -33.008 1.00 57.59 189 ARG A CA 1
ATOM 1331 C C . ARG A 1 189 ? 5.696 9.550 -34.349 1.00 57.59 189 ARG A C 1
ATOM 1333 O O . ARG A 1 189 ? 6.235 9.843 -35.409 1.00 57.59 189 ARG A O 1
ATOM 1340 N N . HIS A 1 190 ? 4.533 8.910 -34.318 1.00 64.94 190 HIS A N 1
ATOM 1341 C CA . HIS A 1 190 ? 3.798 8.390 -35.468 1.00 64.94 190 HIS A CA 1
ATOM 1342 C C . HIS A 1 190 ? 2.626 9.288 -35.899 1.00 64.94 190 HIS A C 1
ATOM 1344 O O . HIS A 1 190 ? 2.062 9.071 -36.976 1.00 64.94 190 HIS A O 1
ATOM 1350 N N . LEU A 1 191 ? 2.265 10.297 -35.094 1.00 69.44 191 LEU A N 1
ATOM 1351 C CA . LEU A 1 191 ? 1.189 11.234 -35.414 1.00 69.44 191 LEU A CA 1
ATOM 1352 C C . LEU A 1 191 ? 1.757 12.590 -35.862 1.00 69.44 191 LEU A C 1
ATOM 1354 O O . LEU A 1 191 ? 2.306 13.335 -35.050 1.00 69.44 191 LEU A O 1
ATOM 1358 N N . CYS A 1 192 ? 1.610 12.895 -37.155 1.00 82.25 192 CYS A N 1
ATOM 1359 C CA . CYS A 1 192 ? 1.998 14.169 -37.759 1.00 82.25 192 CYS A CA 1
ATOM 1360 C C . CYS A 1 192 ? 0.723 14.979 -38.084 1.00 82.25 192 CYS A C 1
ATOM 1362 O O . CYS A 1 192 ? -0.124 14.505 -38.849 1.00 82.25 192 CYS A O 1
ATOM 1364 N N . LEU A 1 193 ? 0.579 16.177 -37.503 1.00 86.31 193 LEU A N 1
ATOM 1365 C CA . LEU A 1 193 ? -0.572 17.082 -37.686 1.00 86.31 193 LEU A CA 1
ATOM 1366 C C . LEU A 1 193 ? -0.149 18.398 -38.360 1.00 86.31 193 LEU A C 1
ATOM 1368 O O . LEU A 1 193 ? 0.997 18.835 -38.209 1.00 86.31 193 LEU A O 1
ATOM 1372 N N . CYS A 1 194 ? -1.051 19.027 -39.119 1.00 88.50 194 CYS A N 1
ATOM 1373 C CA . CYS A 1 194 ? -0.845 20.388 -39.631 1.00 88.50 194 CYS A CA 1
ATOM 1374 C C . CYS A 1 194 ? -1.133 21.426 -38.539 1.00 88.50 194 CYS A C 1
ATOM 1376 O O . CYS A 1 194 ? -1.740 21.113 -37.529 1.00 88.50 194 CYS A O 1
ATOM 1378 N N . LYS A 1 195 ? -0.758 22.691 -38.750 1.00 83.00 195 LYS A N 1
ATOM 1379 C CA . LYS A 1 195 ? -0.954 23.763 -37.749 1.00 83.00 195 LYS A CA 1
ATOM 1380 C C . LYS A 1 195 ? -2.412 24.026 -37.340 1.00 83.00 195 LYS A C 1
ATOM 1382 O O . LYS A 1 195 ? -2.629 24.669 -36.321 1.00 83.00 195 LYS A O 1
ATOM 1387 N N . ALA A 1 196 ? -3.381 23.626 -38.162 1.00 81.25 196 ALA A N 1
ATOM 1388 C CA 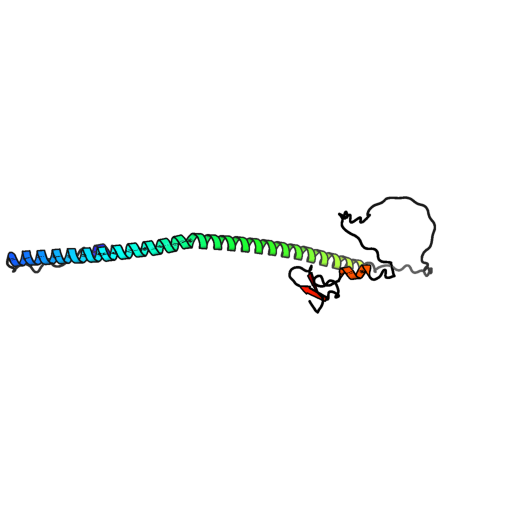. ALA A 1 196 ? -4.801 23.880 -37.921 1.00 81.25 196 ALA A CA 1
ATOM 1389 C C . ALA A 1 196 ? -5.507 22.746 -37.154 1.00 81.25 196 ALA A C 1
ATOM 1391 O O . ALA A 1 196 ? -6.598 22.974 -36.636 1.00 81.25 196 ALA A O 1
ATOM 1392 N N . CYS A 1 197 ? -4.912 21.549 -37.119 1.00 81.62 197 CYS A N 1
ATOM 1393 C CA . CYS A 1 197 ? -5.431 20.362 -36.439 1.00 81.62 197 CYS A CA 1
ATOM 1394 C C . CYS A 1 197 ? -4.624 20.091 -35.171 1.00 81.62 197 CYS A C 1
ATOM 1396 O O . CYS A 1 197 ? -5.256 19.757 -34.150 1.00 81.62 197 CYS A O 1
#

Organism: NCBI:txid888268

Secondary structure (DSSP, 8-state):
-HHHHHH------SS-SS--HHHHHHHHHHHHHHHHHHHHHHHHHHHHHHHHHHHHHHHHHHHHHHHHHHHHHHHHHHHHHHHHHHHHHHHHHHHHHHHHHHHHHHHHHTS---S-----------------------------------------------TTTTTTGGGB-TTTSSSBP-EE-SS-TT-EE-TT-

Radius of gyration: 48.83 Å; Cα contacts (8 Å, |Δi|>4): 53; chains: 1; bounding box: 88×36×142 Å

Sequence (197 aa):
LLVFLLLAGEGSSQLAAGASSGDRDTLLALKTVASRARKRQCQALACVAARLLREKDAELDAARPRAADLEERLRQAAAEGQAWRGLACTNEAVAMGLRSALDTIFLRGAGTGAAPVVQQPAEEGFGKSGLALVAEAADDAESCCFVEAEDVGAGAGAATSSSLAANNSKWACRACGGGEASVLVLPCRHLCLCKAC

InterPro domains:
  IPR013083 Zinc finger, RING/FYVE/PHD-type [G3DSA:3.30.40.10] (157-197)

pLDDT: mean 74.05, std 23.19, range [33.59, 98.88]

Mean predicted aligned error: 20.83 Å

Foldseek 3Di:
DVVVVVLPPDDDPPDPPDDDPVVVVVVVVVVVVVSVVVVVVVVVVVVVVVVVVVVVVVVVVVVVVVVVVVVVVVVVVVVVVVVVVVVVVVVVVVVVVVVVVVVVVVVVVVPPPDDDDDDDDDDDDDDDDDDDDDDDDDDDDDPDPDDDDDDDDDDDDDDDDDPPVVVQQVQAQPPPSPAGFDDADPDDRPGTHHPVD